Protein AF-A0A2I0PV06-F1 (afdb_monomer_lite)

pLDDT: mean 72.13, std 15.98, range [30.69, 93.44]

Sequence (233 aa):
MTDIESIISAEKICEAKTKESFKIPIEIYEELFTLYLNVSEKYCKNTPKAGIERPLAVLLLNDRIAKSLYCSIDLLKRGHYNECFSIQRDIFEAICLSEYILKNPKMSEVWFTGKPITFSKISKEISLLPFDQEIYGHLCDFTHPNVHSTIREYE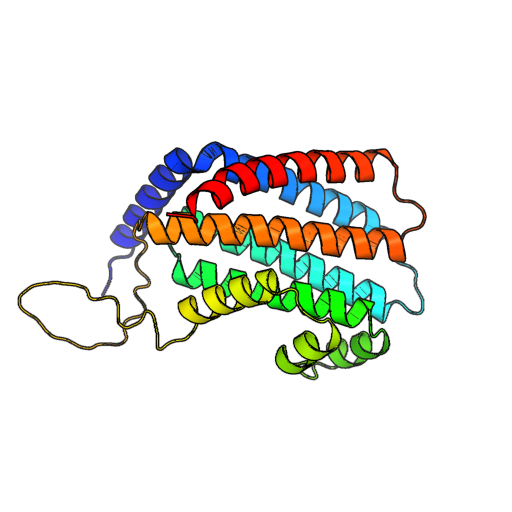PDTVRIGVYFTFKPYFQKEMAHSSLVHFFLLVYRAMDNYLKYMKQFHEDIEPEDSDKIEIMFKKIYKFSDSLIIKFDH

Secondary structure (DSSP, 8-state):
---HHHHHHHHHHHHHHHHHHHHHHHHHHHHHHHHHHHHHHHHHTT--SSS-HHHHHHHHHHHHHHHHHHHHHHHHHHT-HHHHHHHHHHHHHHHHHHHHHHH-TTHHHHHHTT----HHHHHHHHT--HHHHHHHHHHHHHHSTTTSTT-----TT----------S----HHHHHHHHHHHHHHHHHHHHHHHHHHHHH-S---HHHHHHHHHHHHHHHHHHHHHHTTS--

Structure (mmCIF, N/CA/C/O backbone):
data_AF-A0A2I0PV06-F1
#
_entry.id   AF-A0A2I0PV06-F1
#
loop_
_atom_site.group_PDB
_atom_site.id
_atom_site.type_symbol
_atom_site.label_atom_id
_atom_site.label_alt_id
_atom_site.label_comp_id
_atom_site.label_asym_id
_atom_site.label_entity_id
_atom_site.label_seq_id
_atom_site.pdbx_PDB_ins_code
_atom_site.Cartn_x
_atom_site.Cartn_y
_atom_site.Cartn_z
_atom_site.occupancy
_atom_site.B_iso_or_equiv
_atom_site.auth_seq_id
_atom_site.auth_comp_id
_atom_site.auth_asym_id
_atom_site.auth_atom_id
_atom_site.pdbx_PDB_model_num
ATOM 1 N N . MET A 1 1 ? -0.949 -15.282 -30.344 1.00 48.03 1 MET A N 1
ATOM 2 C CA . MET A 1 1 ? -0.630 -15.943 -29.061 1.00 48.03 1 MET A CA 1
ATOM 3 C C . MET A 1 1 ? 0.745 -15.475 -28.644 1.00 48.03 1 MET A C 1
ATOM 5 O O . MET A 1 1 ? 1.659 -15.595 -29.446 1.00 48.03 1 MET A O 1
ATOM 9 N N . THR A 1 2 ? 0.876 -14.880 -27.462 1.00 57.25 2 THR A N 1
ATOM 10 C CA . THR A 1 2 ? 2.192 -14.536 -26.913 1.00 57.25 2 THR A CA 1
ATOM 11 C C . THR A 1 2 ? 2.879 -15.813 -26.434 1.00 57.25 2 THR A C 1
ATOM 13 O O . THR A 1 2 ? 2.259 -16.589 -25.713 1.00 57.25 2 THR A O 1
ATOM 16 N N . ASP A 1 3 ? 4.125 -16.033 -26.845 1.00 75.81 3 ASP A N 1
ATOM 17 C CA . ASP A 1 3 ? 4.946 -17.150 -26.376 1.00 75.81 3 ASP A CA 1
ATOM 18 C C . ASP A 1 3 ? 5.383 -16.919 -24.917 1.00 75.81 3 ASP A C 1
ATOM 20 O O . ASP A 1 3 ? 5.879 -15.842 -24.577 1.00 75.81 3 ASP A O 1
ATOM 24 N N . ILE A 1 4 ? 5.188 -17.914 -24.050 1.00 73.88 4 ILE A N 1
ATOM 25 C CA . ILE A 1 4 ? 5.507 -17.845 -22.616 1.00 73.88 4 ILE A CA 1
ATOM 26 C C . ILE A 1 4 ? 7.003 -17.575 -22.409 1.00 73.88 4 ILE A C 1
ATOM 28 O O . ILE A 1 4 ? 7.367 -16.790 -21.532 1.00 73.88 4 ILE A O 1
ATOM 32 N N . GLU A 1 5 ? 7.870 -18.150 -23.246 1.00 74.75 5 GLU A N 1
ATOM 33 C CA . GLU A 1 5 ? 9.320 -17.941 -23.149 1.00 74.75 5 GLU A CA 1
ATOM 34 C C . GLU A 1 5 ? 9.699 -16.474 -23.391 1.00 74.75 5 GLU A C 1
ATOM 36 O O . GLU A 1 5 ? 10.550 -15.917 -22.691 1.00 74.75 5 GLU A O 1
ATOM 41 N N . SER A 1 6 ? 8.998 -15.812 -24.317 1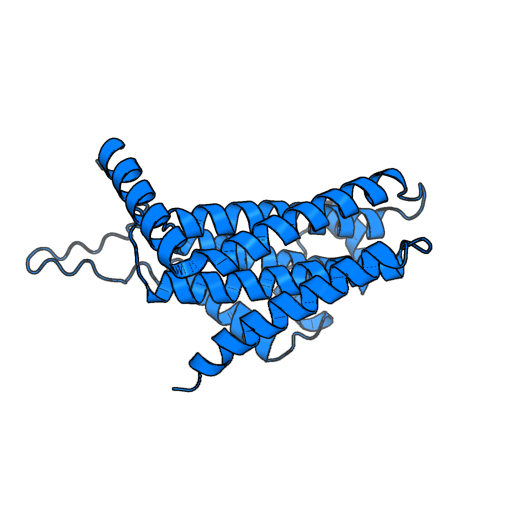.00 71.12 6 SER A N 1
ATOM 42 C CA . SER A 1 6 ? 9.196 -14.388 -24.603 1.00 71.12 6 SER A CA 1
ATOM 43 C C . SER A 1 6 ? 8.798 -13.486 -23.428 1.00 71.12 6 SER A C 1
ATOM 45 O O . SER A 1 6 ? 9.490 -12.506 -23.151 1.00 71.12 6 SER A O 1
ATOM 47 N N . ILE A 1 7 ? 7.736 -13.842 -22.693 1.00 70.94 7 ILE A N 1
ATOM 48 C CA . ILE A 1 7 ? 7.296 -13.112 -21.493 1.00 70.94 7 ILE A CA 1
ATOM 49 C C . ILE A 1 7 ? 8.344 -13.254 -20.391 1.00 70.94 7 ILE A C 1
ATOM 51 O O . ILE A 1 7 ? 8.816 -12.249 -19.866 1.00 70.94 7 ILE A O 1
ATOM 55 N N . ILE A 1 8 ? 8.771 -14.485 -20.095 1.00 74.31 8 ILE A N 1
ATOM 56 C CA . ILE A 1 8 ? 9.764 -14.765 -19.046 1.00 74.31 8 ILE A CA 1
ATOM 57 C C . ILE A 1 8 ? 11.091 -14.055 -19.346 1.00 74.31 8 ILE A C 1
ATOM 59 O O . ILE A 1 8 ? 11.739 -13.518 -18.445 1.00 74.31 8 ILE A O 1
ATOM 63 N N . SER A 1 9 ? 11.519 -14.036 -20.610 1.00 79.56 9 SER A N 1
ATOM 64 C CA . SER A 1 9 ? 12.730 -13.317 -21.010 1.00 79.56 9 SER A CA 1
ATOM 65 C C . SER A 1 9 ? 12.598 -11.808 -20.789 1.00 79.56 9 SER A C 1
ATOM 67 O O . SER A 1 9 ? 13.547 -11.174 -20.328 1.00 79.56 9 SER A O 1
ATOM 69 N N . ALA A 1 10 ? 11.439 -11.225 -21.101 1.00 75.31 10 ALA A N 1
ATOM 70 C CA . ALA A 1 10 ? 11.183 -9.804 -20.897 1.00 75.31 10 ALA A CA 1
ATOM 71 C C . ALA A 1 10 ? 11.135 -9.431 -19.404 1.00 75.31 10 ALA A C 1
ATOM 73 O O . ALA A 1 10 ? 11.763 -8.445 -19.018 1.00 75.31 10 ALA A O 1
ATOM 74 N N . GLU A 1 11 ? 10.507 -10.253 -18.551 1.00 79.88 11 GLU A N 1
ATOM 75 C CA . GLU A 1 11 ? 10.518 -10.056 -17.090 1.00 79.88 11 GLU A CA 1
ATOM 76 C C . GLU A 1 11 ? 11.944 -10.022 -16.545 1.00 79.88 11 GLU A C 1
ATOM 78 O O . GLU A 1 11 ? 12.304 -9.097 -15.822 1.00 79.88 11 GLU A O 1
ATOM 83 N N . LYS A 1 12 ? 12.798 -10.972 -16.950 1.00 83.62 12 LYS A N 1
ATOM 84 C CA . LYS A 1 12 ? 14.205 -11.015 -16.518 1.00 83.62 12 LYS A CA 1
ATOM 85 C C . LYS A 1 12 ? 14.979 -9.754 -16.909 1.00 83.62 12 LYS A C 1
ATOM 87 O O . LYS A 1 12 ? 15.810 -9.277 -16.136 1.00 83.62 12 LYS A O 1
ATOM 92 N N . ILE A 1 13 ? 14.714 -9.203 -18.096 1.00 82.19 13 ILE A N 1
ATOM 93 C CA . ILE A 1 13 ? 15.329 -7.949 -18.553 1.00 82.19 13 ILE A CA 1
ATOM 94 C C . ILE A 1 13 ? 14.842 -6.771 -17.701 1.00 82.19 13 ILE A C 1
ATOM 96 O O . ILE A 1 13 ? 15.658 -5.951 -17.271 1.00 82.19 13 ILE A O 1
ATOM 100 N N . CYS A 1 14 ? 13.536 -6.678 -17.446 1.00 82.06 14 CYS A N 1
ATOM 101 C CA . CYS A 1 14 ? 12.963 -5.646 -16.582 1.00 82.06 14 CYS A CA 1
ATOM 102 C C . CYS A 1 14 ? 13.504 -5.741 -15.152 1.00 82.06 14 CYS A C 1
ATOM 104 O O . CYS A 1 14 ? 13.901 -4.720 -14.591 1.00 82.06 14 CYS A O 1
ATOM 106 N N . GLU A 1 15 ? 13.609 -6.947 -14.595 1.00 85.25 15 GLU A N 1
ATOM 107 C CA . GLU A 1 15 ? 14.172 -7.176 -13.266 1.00 85.25 15 GLU A CA 1
ATOM 108 C C . GLU A 1 15 ? 15.618 -6.705 -13.179 1.00 85.25 15 GLU A C 1
ATOM 110 O O . GLU A 1 15 ? 15.975 -6.018 -12.222 1.00 85.25 15 GLU A O 1
ATOM 115 N N . ALA A 1 16 ? 16.448 -7.039 -14.169 1.00 84.50 16 ALA A N 1
ATOM 116 C CA . ALA A 1 16 ? 17.840 -6.606 -14.205 1.00 84.50 16 ALA A CA 1
ATOM 117 C C . ALA A 1 16 ? 17.947 -5.074 -14.238 1.00 84.50 16 ALA A C 1
ATOM 119 O O . ALA A 1 16 ? 18.635 -4.487 -13.403 1.00 84.50 16 ALA A O 1
ATOM 120 N N . LYS A 1 17 ? 17.197 -4.419 -15.134 1.00 82.12 17 LYS A N 1
ATOM 121 C CA . LYS A 1 17 ? 17.183 -2.951 -15.263 1.00 82.12 17 LYS A CA 1
ATOM 122 C C . LYS A 1 17 ? 16.661 -2.254 -14.011 1.00 82.12 17 LYS A C 1
ATOM 124 O O . LYS A 1 17 ? 17.202 -1.223 -13.610 1.00 82.12 17 LYS A O 1
ATOM 129 N N . THR A 1 18 ? 15.624 -2.808 -13.388 1.00 78.88 18 THR A N 1
ATOM 130 C CA . THR A 1 18 ? 15.043 -2.260 -12.159 1.00 78.88 18 THR A CA 1
ATOM 131 C C . THR A 1 18 ? 16.011 -2.427 -10.992 1.00 78.88 18 THR A C 1
ATOM 133 O O . THR A 1 18 ? 16.250 -1.465 -10.268 1.00 78.88 18 THR A O 1
ATOM 136 N N . LYS A 1 19 ? 16.632 -3.604 -10.835 1.00 79.38 19 LYS A N 1
ATOM 137 C CA . LYS A 1 19 ? 17.661 -3.844 -9.810 1.00 79.38 19 LYS A CA 1
ATOM 138 C C . LYS A 1 19 ? 18.846 -2.900 -9.968 1.00 79.38 19 LYS A C 1
ATOM 140 O O . LYS A 1 19 ? 19.319 -2.379 -8.970 1.00 79.38 19 LYS A O 1
ATOM 145 N N . GLU A 1 20 ? 19.305 -2.652 -11.190 1.00 79.75 20 GLU A N 1
ATOM 146 C CA . GLU A 1 20 ? 20.393 -1.705 -11.452 1.00 79.75 20 GLU A CA 1
ATOM 147 C C . GLU A 1 20 ? 19.987 -0.262 -11.115 1.00 79.75 20 GLU A C 1
ATOM 149 O O . GLU A 1 20 ? 20.698 0.436 -10.395 1.00 79.75 20 GLU A O 1
ATOM 154 N N . SER A 1 21 ? 18.813 0.169 -11.585 1.00 70.50 21 SER A N 1
ATOM 155 C CA . SER A 1 21 ? 18.357 1.561 -11.463 1.00 70.50 21 SER A CA 1
ATOM 156 C C . SER A 1 21 ? 17.869 1.923 -10.057 1.00 70.50 21 SER A C 1
ATOM 158 O O . SER A 1 21 ? 17.896 3.092 -9.675 1.00 70.50 21 SER A O 1
ATOM 160 N N . PHE A 1 22 ? 17.399 0.935 -9.290 1.00 71.50 22 PHE A N 1
ATOM 161 C CA . PHE A 1 22 ? 16.627 1.138 -8.061 1.00 71.50 22 PHE A CA 1
ATOM 162 C C . PHE A 1 22 ? 17.068 0.212 -6.915 1.00 71.50 22 PHE A C 1
ATOM 164 O O . PHE A 1 22 ? 16.280 -0.108 -6.027 1.00 71.50 22 PHE A O 1
ATOM 171 N N . LYS A 1 23 ? 18.340 -0.203 -6.911 1.00 76.44 23 LYS A N 1
ATOM 172 C CA . LYS A 1 23 ? 18.918 -1.096 -5.894 1.00 76.44 23 LYS A CA 1
ATOM 173 C C . LYS A 1 23 ? 18.640 -0.640 -4.457 1.00 76.44 23 LYS A C 1
ATOM 175 O O . LYS A 1 23 ? 17.991 -1.346 -3.698 1.00 76.44 23 LYS A O 1
ATOM 180 N N . ILE A 1 24 ? 19.107 0.562 -4.122 1.00 70.44 24 ILE A N 1
ATOM 181 C CA . ILE A 1 24 ? 18.997 1.159 -2.781 1.00 70.44 24 ILE A CA 1
ATOM 182 C C . ILE A 1 24 ? 17.531 1.230 -2.317 1.00 70.44 24 ILE A C 1
ATOM 184 O O . ILE A 1 24 ? 17.227 0.748 -1.228 1.00 70.44 24 ILE A O 1
ATOM 188 N N . PRO A 1 25 ? 16.601 1.789 -3.115 1.00 67.38 25 PRO A N 1
ATOM 189 C CA . PRO A 1 25 ? 15.194 1.805 -2.741 1.00 67.38 25 PRO A CA 1
ATOM 190 C C . PRO A 1 25 ? 14.600 0.410 -2.463 1.00 67.38 25 PRO A C 1
ATOM 192 O O . PRO A 1 25 ? 13.870 0.235 -1.487 1.00 67.38 25 PRO A O 1
ATOM 195 N N . ILE A 1 26 ? 14.921 -0.592 -3.285 1.00 72.44 26 ILE A N 1
ATOM 196 C CA . ILE A 1 26 ? 14.441 -1.967 -3.085 1.00 72.44 26 ILE A CA 1
ATOM 197 C C . ILE A 1 26 ? 14.977 -2.561 -1.774 1.00 72.44 26 ILE A C 1
ATOM 199 O O . ILE A 1 26 ? 14.207 -3.165 -1.030 1.00 72.44 26 ILE A O 1
ATOM 203 N N . GLU A 1 27 ? 16.260 -2.359 -1.470 1.00 74.94 27 GLU A N 1
ATOM 204 C CA . GLU A 1 27 ? 16.884 -2.827 -0.222 1.00 74.94 27 GLU A CA 1
ATOM 205 C C . GLU A 1 27 ? 16.209 -2.203 1.010 1.00 74.94 27 GLU A C 1
ATOM 207 O O . GLU A 1 27 ? 15.879 -2.908 1.964 1.00 74.94 27 GLU A O 1
ATOM 212 N N . ILE A 1 28 ? 15.905 -0.899 0.963 1.00 68.06 28 ILE A N 1
ATOM 213 C CA . ILE A 1 28 ? 15.179 -0.204 2.037 1.00 68.06 28 ILE A CA 1
ATOM 214 C C . ILE A 1 28 ? 13.798 -0.833 2.258 1.00 68.06 28 ILE A C 1
ATOM 216 O O . ILE A 1 28 ? 13.399 -1.046 3.401 1.00 68.06 28 ILE A O 1
ATOM 220 N N . TYR A 1 29 ? 13.063 -1.155 1.192 1.00 72.00 29 TYR A N 1
ATOM 221 C CA . TYR A 1 29 ? 11.771 -1.829 1.324 1.00 72.00 29 TYR A CA 1
ATOM 222 C C . TYR A 1 29 ? 11.887 -3.213 1.977 1.00 72.00 29 TYR A C 1
ATOM 224 O O . TYR A 1 29 ? 11.069 -3.553 2.829 1.00 72.00 29 TYR A O 1
ATOM 232 N N . GLU A 1 30 ? 12.880 -4.014 1.597 1.00 74.94 30 GLU A N 1
ATOM 233 C CA . GLU A 1 30 ? 13.051 -5.367 2.138 1.00 74.94 30 GLU A CA 1
ATOM 234 C C . GLU A 1 30 ? 13.363 -5.332 3.647 1.00 74.94 30 GLU A C 1
ATOM 236 O O . GLU A 1 30 ? 12.782 -6.106 4.420 1.00 74.94 30 GLU A O 1
ATOM 241 N N . GLU A 1 31 ? 14.179 -4.369 4.095 1.00 71.38 31 GLU A N 1
ATOM 242 C CA . GLU A 1 31 ? 14.396 -4.084 5.524 1.00 71.38 31 GLU A CA 1
ATOM 243 C C . GLU A 1 31 ? 13.082 -3.706 6.233 1.00 71.38 31 GLU A C 1
ATOM 245 O O . GLU A 1 31 ? 12.769 -4.219 7.311 1.00 71.38 31 GLU A O 1
ATOM 250 N N . LEU A 1 32 ? 12.286 -2.830 5.614 1.00 66.25 32 LEU A N 1
ATOM 251 C CA . LEU A 1 32 ? 11.023 -2.334 6.166 1.00 66.25 32 LEU A CA 1
ATOM 252 C C . LEU A 1 32 ? 9.957 -3.411 6.291 1.00 66.25 32 LEU A C 1
ATOM 254 O O . LEU A 1 32 ? 9.282 -3.503 7.315 1.00 66.25 32 LEU A O 1
ATOM 258 N N . PHE A 1 33 ? 9.802 -4.228 5.257 1.00 70.88 33 PHE A N 1
ATOM 259 C CA . PHE A 1 33 ? 8.830 -5.308 5.246 1.00 70.88 33 PHE A CA 1
ATOM 260 C C . PHE A 1 33 ? 9.164 -6.348 6.316 1.00 70.88 33 PHE A C 1
ATOM 262 O O . PHE A 1 33 ? 8.278 -6.793 7.043 1.00 70.88 33 PHE A O 1
ATOM 269 N N . THR A 1 34 ? 10.450 -6.659 6.486 1.00 75.00 34 THR A N 1
ATOM 270 C CA . THR A 1 34 ? 10.925 -7.546 7.555 1.00 75.00 34 THR A CA 1
ATOM 271 C C . THR A 1 34 ? 10.581 -6.989 8.936 1.00 75.00 34 THR A C 1
ATOM 273 O O . THR A 1 34 ? 10.049 -7.711 9.779 1.00 75.00 34 THR A O 1
ATOM 276 N N . LEU A 1 35 ? 10.822 -5.694 9.171 1.00 68.56 35 LEU A N 1
ATOM 277 C CA . LEU A 1 35 ? 10.451 -5.044 10.429 1.00 68.56 35 LEU A CA 1
ATOM 278 C C . LEU A 1 35 ? 8.935 -5.089 10.660 1.00 68.56 35 LEU A C 1
ATOM 280 O O . LEU A 1 35 ? 8.496 -5.485 11.736 1.00 68.56 35 LEU A O 1
ATOM 284 N N . TYR A 1 36 ? 8.138 -4.738 9.648 1.00 69.62 36 TYR A N 1
ATOM 285 C CA . TYR A 1 36 ? 6.679 -4.788 9.719 1.00 69.62 36 TYR A CA 1
ATOM 286 C C . TYR A 1 36 ? 6.171 -6.188 10.102 1.00 69.62 36 TYR A C 1
ATOM 288 O O . TYR A 1 36 ? 5.310 -6.309 10.977 1.00 69.62 36 TYR A O 1
ATOM 296 N N . LEU A 1 37 ? 6.711 -7.244 9.481 1.00 71.31 37 LEU A N 1
ATOM 297 C CA . LEU A 1 37 ? 6.339 -8.628 9.782 1.00 71.31 37 LEU A CA 1
ATOM 298 C C . LEU A 1 37 ? 6.696 -9.009 11.220 1.00 71.31 37 LEU A C 1
ATOM 300 O O . LEU A 1 37 ? 5.848 -9.552 11.926 1.00 71.31 37 LEU A O 1
ATOM 304 N N . ASN A 1 38 ? 7.906 -8.673 11.673 1.00 71.94 38 ASN A N 1
ATOM 305 C CA . ASN A 1 38 ? 8.361 -8.972 13.033 1.00 71.94 38 ASN A CA 1
ATOM 306 C C . ASN A 1 38 ? 7.479 -8.296 14.090 1.00 71.94 38 ASN A C 1
ATOM 308 O O . ASN A 1 38 ? 7.077 -8.927 15.068 1.00 71.94 38 ASN A O 1
ATOM 312 N N . VAL A 1 39 ? 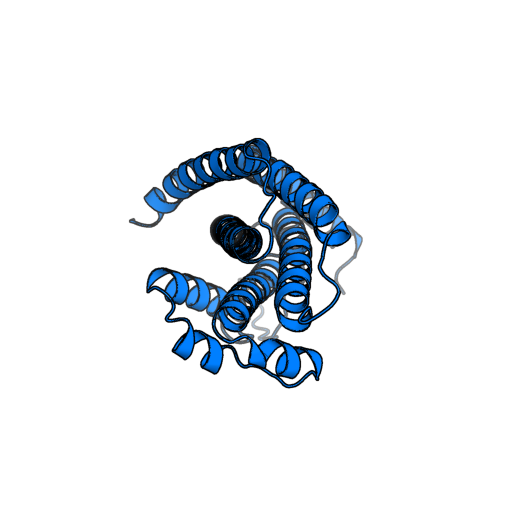7.147 -7.019 13.882 1.00 66.56 39 VAL A N 1
ATOM 313 C CA . VAL A 1 39 ? 6.299 -6.256 14.804 1.00 66.56 39 VAL A CA 1
ATOM 314 C C . VAL A 1 39 ? 4.863 -6.793 14.769 1.00 66.56 39 VAL A C 1
ATOM 316 O O . VAL A 1 39 ? 4.278 -7.061 15.818 1.00 66.56 39 VAL A O 1
ATOM 319 N N . SER A 1 40 ? 4.323 -7.077 13.580 1.00 66.44 40 SER A N 1
ATOM 320 C CA . SER A 1 40 ? 2.999 -7.695 13.435 1.00 66.44 40 SER A CA 1
ATOM 321 C C . SER A 1 40 ? 2.917 -9.037 14.157 1.00 66.44 40 SER A C 1
ATOM 323 O O . SER A 1 40 ? 1.978 -9.265 14.915 1.00 66.44 40 SER A O 1
ATOM 325 N N . GLU A 1 41 ? 3.912 -9.912 14.001 1.00 69.56 41 GLU A N 1
ATOM 326 C CA . GLU A 1 41 ? 3.939 -11.204 14.689 1.00 69.56 41 GLU A CA 1
ATOM 327 C C . GLU A 1 41 ? 4.019 -11.049 16.217 1.00 69.56 41 GLU A C 1
ATOM 329 O O . GLU A 1 41 ? 3.310 -11.755 16.944 1.00 69.56 41 GLU A O 1
ATOM 334 N N . LYS A 1 42 ? 4.844 -10.113 16.708 1.00 67.94 42 LYS A N 1
ATOM 335 C CA . LYS A 1 42 ? 5.006 -9.812 18.141 1.00 67.94 42 LYS A CA 1
ATOM 336 C C . LYS A 1 42 ? 3.677 -9.400 18.780 1.00 67.94 42 LYS A C 1
ATOM 338 O O . LYS A 1 42 ? 3.336 -9.895 19.852 1.00 67.94 42 LYS A O 1
ATOM 343 N N . TYR A 1 43 ? 2.903 -8.543 18.113 1.00 64.38 43 TYR A N 1
ATOM 344 C CA . TYR A 1 43 ? 1.706 -7.928 18.695 1.00 64.38 43 TYR A CA 1
ATOM 345 C C . TYR A 1 43 ? 0.384 -8.639 18.362 1.00 64.38 43 TYR A C 1
ATOM 347 O O . TYR A 1 43 ? -0.548 -8.576 19.168 1.00 64.38 43 TYR A O 1
ATOM 355 N N . CYS A 1 44 ? 0.316 -9.416 17.272 1.00 62.62 44 CYS A N 1
ATOM 356 C CA . CYS A 1 44 ? -0.793 -10.346 16.996 1.00 62.62 44 CYS A CA 1
ATOM 357 C C . CYS A 1 44 ? -0.999 -11.367 18.128 1.00 62.62 44 CYS A C 1
ATOM 359 O O . CYS A 1 44 ? -2.120 -11.801 18.381 1.00 62.62 44 CYS A O 1
ATOM 361 N N . LYS A 1 45 ? 0.073 -11.767 18.824 1.00 61.81 45 LYS A N 1
ATOM 362 C CA . LYS A 1 45 ? 0.005 -12.748 19.922 1.00 61.81 45 LYS A CA 1
ATOM 363 C C . LYS A 1 45 ? -0.622 -12.178 21.204 1.00 61.81 45 LYS A C 1
ATOM 365 O O . LYS A 1 45 ? -1.076 -12.954 22.041 1.00 61.81 45 LYS A O 1
ATOM 370 N N . ASN A 1 46 ? -0.706 -10.850 21.328 1.00 59.69 46 ASN A N 1
ATOM 371 C CA . ASN A 1 46 ? -1.101 -10.143 22.551 1.00 59.69 46 ASN A CA 1
ATOM 372 C C . ASN A 1 46 ? -2.426 -9.361 22.419 1.00 59.69 46 ASN A C 1
ATOM 374 O O . ASN A 1 46 ? -2.707 -8.489 23.237 1.00 59.69 46 ASN A O 1
ATOM 378 N N . THR A 1 47 ? -3.249 -9.627 21.398 1.00 56.50 47 THR A N 1
ATOM 379 C CA . THR A 1 47 ? -4.503 -8.880 21.187 1.00 56.50 47 THR A CA 1
ATOM 380 C C . THR A 1 47 ? -5.554 -9.218 22.273 1.00 56.50 47 THR A C 1
ATOM 382 O O . THR A 1 47 ? -5.852 -10.400 22.476 1.00 56.50 47 THR A O 1
ATOM 385 N N . PRO A 1 48 ? -6.143 -8.229 22.983 1.00 53.31 48 PRO A N 1
ATOM 386 C CA . PRO A 1 48 ? -7.142 -8.466 24.036 1.00 53.31 48 PRO A CA 1
ATOM 387 C C . PRO A 1 48 ? -8.409 -9.174 23.527 1.00 53.31 48 PRO A C 1
ATOM 389 O O . PRO A 1 48 ? -8.778 -9.016 22.371 1.00 53.31 48 PRO A O 1
ATOM 392 N N . LYS A 1 49 ? -9.108 -9.924 24.396 1.00 51.53 49 LYS A N 1
ATOM 393 C CA . LYS A 1 49 ? -10.243 -10.813 24.041 1.00 51.53 49 LYS A CA 1
ATOM 394 C C . LYS A 1 49 ? -11.660 -10.189 24.062 1.00 51.53 49 LYS A C 1
ATOM 396 O O . LYS A 1 49 ? -12.621 -10.911 23.820 1.00 51.53 49 LYS A O 1
ATOM 401 N N . ALA A 1 50 ? -11.840 -8.894 24.333 1.00 43.53 50 ALA A N 1
ATOM 402 C CA . ALA A 1 50 ? -13.162 -8.241 24.319 1.00 43.53 50 ALA A CA 1
ATOM 403 C C . ALA A 1 50 ? -13.086 -6.828 23.710 1.00 43.53 50 ALA A C 1
ATOM 405 O O . ALA A 1 50 ? -12.117 -6.119 23.966 1.00 43.53 50 ALA A O 1
ATOM 406 N N . GLY A 1 51 ? -14.082 -6.423 22.905 1.00 57.19 51 GLY A N 1
ATOM 407 C CA . GLY A 1 51 ? -14.033 -5.169 22.125 1.00 57.19 51 GLY A CA 1
ATOM 408 C C . GLY A 1 51 ? -12.985 -5.194 21.000 1.00 57.19 51 GLY A C 1
ATOM 409 O O . GLY A 1 51 ? -12.402 -4.163 20.658 1.00 57.19 51 GLY A O 1
ATOM 410 N N . ILE A 1 52 ? -12.704 -6.398 20.486 1.00 65.44 52 ILE A N 1
ATOM 411 C CA . ILE A 1 52 ? -11.592 -6.726 19.583 1.00 65.44 52 ILE A CA 1
ATOM 412 C C . ILE A 1 52 ? -11.866 -6.275 18.150 1.00 65.44 52 ILE A C 1
ATOM 414 O O . ILE A 1 52 ? -10.936 -6.183 17.361 1.00 65.44 52 ILE A O 1
ATOM 418 N N . GLU A 1 53 ? -13.114 -6.004 17.773 1.00 71.69 53 GLU A N 1
ATOM 419 C CA . GLU A 1 53 ? -13.495 -5.812 16.373 1.00 71.69 53 GLU A CA 1
ATOM 420 C C . GLU A 1 53 ? -12.708 -4.662 15.748 1.00 71.69 53 GLU A C 1
ATOM 422 O O . GLU A 1 53 ? -12.136 -4.794 14.670 1.00 71.69 53 GLU A O 1
ATOM 427 N N . ARG A 1 54 ? -12.589 -3.540 16.454 1.00 77.19 54 ARG A N 1
ATOM 428 C CA . ARG A 1 54 ? -11.836 -2.393 15.949 1.00 77.19 54 ARG A CA 1
ATOM 429 C C . ARG A 1 54 ? -10.328 -2.671 15.857 1.00 77.19 54 ARG A C 1
ATOM 431 O O . ARG A 1 54 ? -9.798 -2.484 14.760 1.00 77.19 54 ARG A O 1
ATOM 438 N N . PRO A 1 55 ? -9.629 -3.115 16.923 1.00 74.50 55 PRO A N 1
ATOM 439 C CA . PRO A 1 55 ? -8.219 -3.482 16.813 1.00 74.50 55 PRO A CA 1
ATOM 440 C C . PRO A 1 55 ? -7.953 -4.558 15.751 1.00 74.50 55 PRO A C 1
ATOM 442 O O . PRO A 1 55 ? -7.054 -4.407 14.929 1.00 74.50 55 PRO A O 1
ATOM 445 N N . LEU A 1 56 ? -8.778 -5.606 15.710 1.00 77.44 56 LEU A N 1
ATOM 446 C CA . LEU A 1 56 ? -8.658 -6.714 14.766 1.00 77.44 56 LEU A CA 1
ATOM 447 C C . LEU A 1 56 ? -8.888 -6.263 13.324 1.00 77.44 56 LEU A C 1
ATOM 449 O O . LEU A 1 56 ? -8.139 -6.667 12.442 1.00 77.44 56 LEU A O 1
ATOM 453 N N . ALA A 1 57 ? -9.889 -5.417 13.068 1.00 83.06 57 ALA A N 1
ATOM 454 C CA . ALA A 1 57 ? -10.141 -4.896 11.728 1.00 83.06 57 ALA A CA 1
ATOM 455 C C . ALA A 1 57 ? -8.940 -4.106 11.205 1.00 83.06 57 ALA A C 1
ATOM 457 O O . ALA A 1 57 ? -8.498 -4.313 10.077 1.00 83.06 57 ALA A O 1
ATOM 458 N N . VAL A 1 58 ? -8.372 -3.242 12.047 1.00 83.56 58 VAL A N 1
ATOM 459 C CA . VAL A 1 58 ? -7.189 -2.451 11.694 1.00 83.56 58 VAL A CA 1
ATOM 460 C C . VAL A 1 58 ? -5.970 -3.349 11.479 1.00 83.56 58 VAL A C 1
ATOM 462 O O . VAL A 1 58 ? -5.230 -3.151 10.518 1.00 83.56 58 VAL A O 1
ATOM 465 N N . LEU A 1 59 ? -5.777 -4.371 12.309 1.00 78.19 59 LEU A N 1
ATOM 466 C CA . LEU A 1 59 ? -4.688 -5.335 12.160 1.00 78.19 59 LEU A CA 1
ATOM 467 C C . LEU A 1 59 ? -4.798 -6.139 10.852 1.00 78.19 59 LEU A C 1
ATOM 469 O O . LEU A 1 59 ? -3.820 -6.253 10.117 1.00 78.19 59 LEU A O 1
ATOM 473 N N . LEU A 1 60 ? -5.997 -6.626 10.514 1.00 81.38 60 LEU A N 1
ATOM 474 C CA . LEU A 1 60 ? -6.268 -7.332 9.255 1.00 81.38 60 LEU A CA 1
ATOM 475 C C . LEU A 1 60 ? -6.057 -6.432 8.030 1.00 81.38 60 LEU A C 1
ATOM 477 O O . LEU A 1 60 ? -5.545 -6.886 7.006 1.00 81.38 60 LEU A O 1
ATOM 481 N N . LEU A 1 61 ? -6.433 -5.154 8.122 1.00 87.69 61 LEU A N 1
ATOM 482 C CA . LEU A 1 61 ? -6.175 -4.180 7.061 1.00 87.69 61 LEU A CA 1
ATOM 483 C C . LEU A 1 61 ? -4.680 -3.924 6.885 1.00 87.69 61 LEU A C 1
ATOM 485 O O . LEU A 1 61 ? -4.215 -3.904 5.749 1.00 87.69 61 LEU A O 1
ATOM 489 N N . ASN A 1 62 ? -3.922 -3.787 7.974 1.00 82.19 62 ASN A N 1
ATOM 490 C CA . ASN A 1 62 ? -2.469 -3.645 7.902 1.00 82.19 62 ASN A CA 1
ATOM 491 C C . ASN A 1 62 ? -1.810 -4.895 7.290 1.00 82.19 62 ASN A C 1
ATOM 493 O O . ASN A 1 62 ? -0.971 -4.759 6.401 1.00 82.19 62 ASN A O 1
ATOM 497 N N . ASP A 1 63 ? -2.233 -6.111 7.661 1.00 79.75 63 ASP A N 1
ATOM 498 C CA . ASP A 1 63 ? -1.748 -7.352 7.031 1.00 79.75 63 ASP A CA 1
ATOM 499 C C . ASP A 1 63 ? -2.031 -7.378 5.519 1.00 79.75 63 ASP A C 1
ATOM 501 O O . ASP A 1 63 ? -1.143 -7.668 4.711 1.00 79.75 63 ASP A O 1
ATOM 505 N N . ARG A 1 64 ? -3.245 -6.985 5.110 1.00 84.56 64 ARG A N 1
ATOM 506 C CA . ARG A 1 64 ? -3.594 -6.828 3.690 1.00 84.56 64 ARG A CA 1
ATOM 507 C C . ARG A 1 64 ? -2.702 -5.797 2.997 1.00 84.56 64 ARG A C 1
ATOM 509 O O . ARG A 1 64 ? -2.239 -6.066 1.887 1.00 84.56 64 ARG A O 1
ATOM 516 N N . ILE A 1 65 ? -2.472 -4.639 3.616 1.00 87.62 65 ILE A N 1
ATOM 517 C CA . ILE A 1 65 ? -1.609 -3.572 3.087 1.00 87.62 65 ILE A CA 1
ATOM 518 C C . ILE A 1 65 ? -0.197 -4.110 2.860 1.00 87.62 65 ILE A C 1
ATOM 520 O O . ILE A 1 65 ? 0.344 -3.958 1.769 1.00 87.62 65 ILE A O 1
ATOM 524 N N . ALA A 1 66 ? 0.374 -4.806 3.839 1.00 81.44 66 ALA A N 1
ATOM 525 C CA . ALA A 1 66 ? 1.722 -5.350 3.750 1.00 81.44 66 ALA A CA 1
ATOM 526 C C . ALA A 1 66 ? 1.864 -6.391 2.631 1.00 81.44 66 ALA A C 1
ATOM 528 O O . ALA A 1 66 ? 2.777 -6.297 1.808 1.00 81.44 66 ALA A O 1
ATOM 529 N N . LYS A 1 67 ? 0.928 -7.342 2.533 1.00 82.06 67 LYS A N 1
ATOM 530 C CA . LYS A 1 67 ? 0.894 -8.320 1.430 1.00 82.06 67 LYS A CA 1
ATOM 531 C C . LYS A 1 67 ? 0.760 -7.642 0.068 1.00 82.06 67 LYS A C 1
ATOM 533 O O . LYS A 1 67 ? 1.411 -8.045 -0.893 1.00 82.06 67 LYS A O 1
ATOM 538 N N . SER A 1 68 ? -0.057 -6.596 -0.010 1.00 88.81 68 SER A N 1
ATOM 539 C CA . SER A 1 68 ? -0.262 -5.840 -1.245 1.00 88.81 68 SER A CA 1
ATOM 540 C C . SER A 1 68 ? 0.991 -5.045 -1.626 1.00 88.81 68 SER A C 1
ATOM 542 O O . SER A 1 68 ? 1.359 -5.031 -2.796 1.00 88.81 68 SER A O 1
ATOM 544 N N . LEU A 1 69 ? 1.704 -4.455 -0.658 1.00 86.06 69 LEU A N 1
ATOM 545 C CA . LEU A 1 69 ? 3.002 -3.808 -0.887 1.00 86.06 69 LEU A CA 1
ATOM 546 C C . LEU A 1 69 ? 4.020 -4.806 -1.458 1.00 86.06 69 LEU A C 1
ATOM 548 O O . LEU A 1 69 ? 4.701 -4.495 -2.431 1.00 86.06 69 LEU A O 1
ATOM 552 N N . TYR A 1 70 ? 4.068 -6.029 -0.924 1.00 84.00 70 TYR A N 1
ATOM 553 C CA . TYR A 1 70 ? 4.912 -7.094 -1.476 1.00 84.00 70 TYR A CA 1
ATOM 554 C C . TYR A 1 70 ? 4.560 -7.439 -2.927 1.00 84.00 70 TYR A C 1
ATOM 556 O O . TYR A 1 70 ? 5.440 -7.533 -3.780 1.00 84.00 70 TYR A O 1
ATOM 564 N N . CYS A 1 71 ? 3.269 -7.561 -3.237 1.00 86.12 71 CYS A N 1
ATOM 565 C CA . CYS A 1 71 ? 2.830 -7.809 -4.610 1.00 86.12 71 CYS A CA 1
ATOM 566 C C . CYS A 1 71 ? 3.183 -6.636 -5.540 1.00 86.12 71 CYS A C 1
ATOM 568 O O . CYS A 1 71 ? 3.671 -6.850 -6.646 1.00 86.12 71 CYS A O 1
ATOM 570 N N . SER A 1 72 ? 2.980 -5.395 -5.088 1.00 88.50 72 SER A N 1
ATOM 571 C CA . SER A 1 72 ? 3.282 -4.188 -5.863 1.00 88.50 72 SER A CA 1
ATOM 572 C C . SER A 1 72 ? 4.762 -4.107 -6.238 1.00 88.50 72 SER A C 1
ATOM 574 O O . SER A 1 72 ? 5.076 -3.865 -7.402 1.00 88.50 72 SER A O 1
ATOM 576 N N . ILE A 1 73 ? 5.682 -4.361 -5.302 1.00 86.69 73 ILE A N 1
ATOM 577 C CA . ILE A 1 73 ? 7.113 -4.287 -5.621 1.00 86.69 73 ILE A CA 1
ATOM 578 C C . ILE A 1 73 ? 7.565 -5.404 -6.565 1.00 86.69 73 ILE A C 1
ATOM 580 O O . ILE A 1 73 ? 8.448 -5.178 -7.389 1.00 86.69 73 ILE A O 1
ATOM 584 N N . ASP A 1 74 ? 6.972 -6.597 -6.473 1.00 87.75 74 ASP A N 1
ATOM 585 C CA . ASP A 1 74 ? 7.279 -7.711 -7.375 1.00 87.75 74 ASP A CA 1
ATOM 586 C C . ASP A 1 74 ? 6.831 -7.390 -8.810 1.00 87.75 74 ASP A C 1
ATOM 588 O O . ASP A 1 74 ? 7.609 -7.530 -9.756 1.00 87.75 74 ASP A O 1
ATOM 592 N N . LEU A 1 75 ? 5.627 -6.829 -8.965 1.00 87.12 75 LEU A N 1
ATOM 593 C CA . LEU A 1 75 ? 5.119 -6.336 -10.250 1.00 87.12 75 LEU A CA 1
ATOM 594 C C . LEU A 1 75 ? 6.000 -5.217 -10.821 1.00 87.12 75 LEU A C 1
ATOM 596 O O . LEU A 1 75 ? 6.354 -5.253 -12.000 1.00 87.12 75 LEU A O 1
ATOM 600 N N . LEU A 1 76 ? 6.416 -4.261 -9.984 1.00 86.62 76 LEU A N 1
ATOM 601 C CA . LEU A 1 76 ? 7.335 -3.189 -10.375 1.00 86.62 76 LEU A CA 1
ATOM 602 C C . LEU A 1 76 ? 8.666 -3.759 -10.879 1.00 86.62 76 LEU A C 1
ATOM 604 O O . LEU A 1 76 ? 9.121 -3.376 -11.958 1.00 86.62 76 LEU A O 1
ATOM 608 N N . LYS A 1 77 ? 9.267 -4.699 -10.132 1.00 84.88 77 LYS A N 1
ATOM 609 C CA . LYS A 1 77 ? 10.521 -5.380 -10.501 1.00 84.88 77 LYS A CA 1
ATOM 610 C C . LYS A 1 77 ? 10.408 -6.058 -11.867 1.00 84.88 77 LYS A C 1
ATOM 612 O O . LYS A 1 77 ? 11.342 -5.963 -12.660 1.00 84.88 77 LYS A O 1
ATOM 617 N N . ARG A 1 78 ? 9.269 -6.680 -12.168 1.00 85.06 78 ARG A N 1
ATOM 618 C CA . ARG A 1 78 ? 9.037 -7.418 -13.421 1.00 85.06 78 ARG A CA 1
ATOM 619 C C . ARG A 1 78 ? 8.557 -6.556 -14.589 1.00 85.06 78 ARG A C 1
ATOM 621 O O . ARG A 1 78 ? 8.523 -7.044 -15.713 1.00 85.06 78 ARG A O 1
ATOM 628 N N . GLY A 1 79 ? 8.265 -5.273 -14.367 1.00 78.75 79 GLY A N 1
ATOM 629 C CA . GLY A 1 79 ? 7.828 -4.346 -15.417 1.00 78.75 79 GLY A CA 1
ATOM 630 C C . GLY A 1 79 ? 6.323 -4.364 -15.705 1.00 78.75 79 GLY A C 1
ATOM 631 O O . GLY A 1 79 ? 5.909 -3.924 -16.774 1.00 78.75 79 GLY A O 1
ATOM 632 N N . HIS A 1 80 ? 5.511 -4.853 -14.764 1.00 82.62 80 HIS A N 1
ATOM 633 C CA . HIS A 1 80 ? 4.042 -4.869 -14.827 1.00 82.62 80 HIS A CA 1
ATOM 634 C C . HIS A 1 80 ? 3.466 -3.615 -14.155 1.00 82.62 80 HIS A C 1
ATOM 636 O O . HIS A 1 80 ? 2.895 -3.664 -13.064 1.00 82.62 80 HIS A O 1
ATOM 642 N N . TYR A 1 81 ? 3.720 -2.444 -14.746 1.00 81.81 81 TYR A N 1
ATOM 643 C CA . TYR A 1 81 ? 3.470 -1.164 -14.071 1.00 81.81 81 TYR A CA 1
ATOM 644 C C . TYR A 1 81 ? 1.983 -0.832 -13.895 1.00 81.81 81 TYR A C 1
ATOM 646 O O . TYR A 1 81 ? 1.622 -0.255 -12.875 1.00 81.81 81 TYR A O 1
ATOM 654 N N . ASN A 1 82 ? 1.110 -1.212 -14.831 1.00 79.00 82 ASN A N 1
ATOM 655 C CA . ASN A 1 82 ? -0.332 -0.940 -14.725 1.00 79.00 82 ASN A CA 1
ATOM 656 C C . ASN A 1 82 ? -0.978 -1.757 -13.596 1.00 79.00 82 ASN A C 1
ATOM 658 O O . ASN A 1 82 ? -1.759 -1.247 -12.788 1.00 79.00 82 ASN A O 1
ATOM 662 N N . GLU A 1 83 ? -0.604 -3.030 -13.505 1.00 82.00 83 GLU A N 1
ATOM 663 C CA . GLU A 1 83 ? -0.976 -3.926 -12.418 1.00 82.00 83 GLU A CA 1
ATOM 664 C C . GLU A 1 83 ? -0.408 -3.404 -11.098 1.00 82.00 83 GLU A C 1
ATOM 666 O O . GLU A 1 83 ? -1.118 -3.356 -10.095 1.00 82.00 83 GLU A O 1
ATOM 671 N N . CYS A 1 84 ? 0.844 -2.935 -11.107 1.00 86.75 84 CYS A N 1
ATOM 672 C CA . CYS A 1 84 ? 1.463 -2.313 -9.945 1.00 86.75 84 CYS A CA 1
ATOM 673 C C . CYS A 1 84 ? 0.652 -1.104 -9.449 1.00 86.75 84 CYS A C 1
ATOM 675 O O . CYS A 1 84 ? 0.293 -1.069 -8.273 1.00 86.75 84 CYS A O 1
ATOM 677 N N . PHE A 1 85 ? 0.292 -0.159 -10.324 1.00 86.25 85 PHE A N 1
ATOM 678 C CA . PHE A 1 85 ? -0.531 1.002 -9.961 1.00 86.25 85 PHE A CA 1
ATOM 679 C C . PHE A 1 85 ? -1.918 0.608 -9.435 1.00 86.25 85 PHE A C 1
ATOM 681 O O . PHE A 1 85 ? -2.425 1.233 -8.503 1.00 86.25 85 PHE A O 1
ATOM 688 N N . SER A 1 86 ? -2.507 -0.464 -9.971 1.00 85.62 86 SER A N 1
ATOM 689 C CA . SER A 1 86 ? -3.782 -1.016 -9.485 1.00 85.62 86 SER A CA 1
ATOM 690 C C . SER A 1 86 ? -3.677 -1.489 -8.042 1.00 85.62 86 SER A C 1
ATOM 692 O O . SER A 1 86 ? -4.478 -1.090 -7.196 1.00 85.62 86 SER A O 1
ATOM 694 N N . ILE A 1 87 ? -2.635 -2.258 -7.731 1.00 89.00 87 ILE A N 1
ATOM 695 C CA . ILE A 1 87 ? -2.364 -2.697 -6.361 1.00 89.00 87 ILE A CA 1
ATOM 696 C C . ILE A 1 87 ? -2.028 -1.505 -5.450 1.00 89.00 87 ILE A C 1
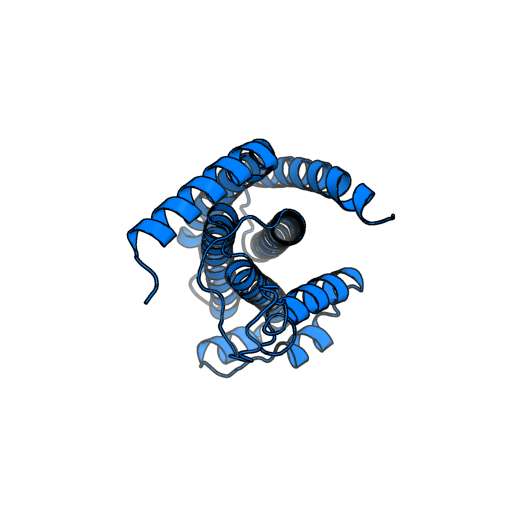ATOM 698 O O . ILE A 1 87 ? -2.467 -1.464 -4.304 1.00 89.00 87 ILE A O 1
ATOM 702 N N . GLN A 1 88 ? -1.297 -0.507 -5.948 1.00 91.06 88 GLN A N 1
ATOM 703 C CA . GLN A 1 88 ? -0.971 0.718 -5.206 1.00 91.06 88 GLN A CA 1
ATOM 704 C C . GLN A 1 88 ? -2.212 1.532 -4.824 1.00 91.06 88 GLN A C 1
ATOM 706 O O . GLN A 1 88 ? -2.301 2.003 -3.687 1.00 91.06 88 GLN A O 1
ATOM 711 N N . ARG A 1 89 ? -3.205 1.642 -5.715 1.00 90.56 89 ARG A N 1
ATOM 712 C CA . ARG A 1 89 ? -4.503 2.255 -5.389 1.00 90.56 89 ARG A CA 1
ATOM 713 C C . ARG A 1 89 ? -5.217 1.489 -4.281 1.00 90.56 89 ARG A C 1
ATOM 715 O O . ARG A 1 89 ? -5.642 2.091 -3.298 1.00 90.56 89 ARG A O 1
ATOM 722 N N . ASP A 1 90 ? -5.287 0.167 -4.397 1.00 90.19 90 ASP A N 1
ATOM 723 C CA . ASP A 1 90 ? -5.933 -0.678 -3.390 1.00 90.19 90 ASP A CA 1
ATOM 724 C C . ASP A 1 90 ? -5.248 -0.567 -2.014 1.00 90.19 90 ASP A C 1
ATOM 726 O O . ASP A 1 90 ? -5.924 -0.562 -0.981 1.00 90.19 90 ASP A O 1
ATOM 730 N N . ILE A 1 91 ? -3.916 -0.428 -1.980 1.00 91.44 91 ILE A N 1
ATOM 731 C CA . ILE A 1 91 ? -3.154 -0.150 -0.751 1.00 91.44 91 ILE A CA 1
ATOM 732 C C . ILE A 1 91 ? -3.580 1.187 -0.146 1.00 91.44 91 ILE A C 1
ATOM 734 O O . ILE A 1 91 ? -3.874 1.250 1.049 1.00 91.44 91 ILE A O 1
ATOM 738 N N . PHE A 1 92 ? -3.632 2.247 -0.954 1.00 92.50 92 PHE A N 1
ATOM 739 C CA . PHE A 1 92 ? -4.034 3.577 -0.501 1.00 92.50 92 PHE A CA 1
ATOM 740 C C . PHE A 1 92 ? -5.441 3.563 0.112 1.00 92.50 92 PHE A C 1
ATOM 742 O O . PHE A 1 92 ? -5.663 4.098 1.203 1.00 92.50 92 PHE A O 1
ATOM 749 N N . GLU A 1 93 ? -6.396 2.925 -0.564 1.00 92.31 93 GLU A N 1
ATOM 750 C CA . GLU A 1 93 ? -7.771 2.795 -0.082 1.00 92.31 93 GLU A CA 1
ATOM 751 C C . GLU A 1 93 ? -7.841 2.004 1.230 1.00 92.31 93 GLU A C 1
ATOM 753 O O . GLU A 1 93 ? -8.571 2.392 2.145 1.00 92.31 93 GLU A O 1
ATOM 758 N N . ALA A 1 94 ? -7.049 0.934 1.362 1.00 92.31 94 ALA A N 1
ATOM 759 C CA . ALA A 1 94 ? -6.967 0.150 2.591 1.00 92.31 94 ALA A CA 1
ATOM 760 C C . ALA A 1 94 ? -6.374 0.952 3.762 1.00 92.31 94 ALA A C 1
ATOM 762 O O . ALA A 1 94 ? -6.887 0.852 4.880 1.00 92.31 94 ALA A O 1
ATOM 763 N N . ILE A 1 95 ? -5.354 1.786 3.517 1.00 91.94 95 ILE A N 1
ATOM 764 C CA . ILE A 1 95 ? -4.803 2.715 4.521 1.00 91.94 95 ILE A CA 1
ATOM 765 C C . ILE A 1 95 ? -5.901 3.676 4.985 1.00 91.94 95 ILE A C 1
ATOM 767 O O . ILE A 1 95 ? -6.150 3.806 6.183 1.00 91.94 95 ILE A O 1
ATOM 771 N N . CYS A 1 96 ? -6.619 4.293 4.046 1.00 92.88 96 CYS A N 1
ATOM 772 C CA . CYS A 1 96 ? -7.697 5.227 4.364 1.00 92.88 96 CYS A CA 1
ATOM 773 C C . CYS A 1 96 ? -8.841 4.554 5.140 1.00 92.88 96 CYS A C 1
ATOM 775 O O . CYS A 1 96 ? -9.384 5.139 6.077 1.00 92.88 96 CYS A O 1
ATOM 777 N N . LEU A 1 97 ? -9.201 3.316 4.787 1.00 93.44 97 LEU A N 1
ATOM 778 C CA . LEU A 1 97 ? -10.201 2.532 5.514 1.00 93.44 97 LEU A CA 1
ATOM 779 C C . LEU A 1 97 ? -9.743 2.202 6.941 1.00 93.44 97 LEU A C 1
ATOM 781 O O . LEU A 1 97 ? -10.545 2.277 7.871 1.00 93.44 97 LEU A O 1
ATOM 785 N N . SER A 1 98 ? -8.464 1.877 7.128 1.00 91.75 98 SER A N 1
ATOM 786 C CA . SER A 1 98 ? -7.881 1.660 8.453 1.00 91.75 98 SER A CA 1
ATOM 787 C C . SER A 1 98 ? -7.995 2.919 9.314 1.00 91.75 98 SER A C 1
ATOM 789 O O . SER A 1 98 ? -8.569 2.870 10.404 1.00 91.75 98 SER A O 1
ATOM 791 N N . GLU A 1 99 ? -7.551 4.070 8.804 1.00 91.06 99 GLU A N 1
ATOM 792 C CA . GLU A 1 99 ? -7.676 5.357 9.502 1.00 91.06 99 GLU A CA 1
ATOM 793 C C . GLU A 1 99 ? -9.137 5.716 9.802 1.00 91.06 99 GLU A C 1
ATOM 795 O O . GLU A 1 99 ? -9.461 6.245 10.869 1.00 91.06 99 GLU A O 1
ATOM 800 N N . TYR A 1 100 ? -10.041 5.392 8.882 1.00 92.56 100 TYR A N 1
ATOM 801 C CA . TYR A 1 100 ? -11.469 5.596 9.059 1.00 92.56 100 TYR A CA 1
ATOM 802 C C . TYR A 1 100 ? -12.052 4.750 10.192 1.00 92.56 100 TYR A C 1
ATOM 804 O O . TYR A 1 100 ? -12.778 5.285 11.026 1.00 92.56 100 TYR A O 1
ATOM 812 N N . ILE A 1 101 ? -11.723 3.457 10.266 1.00 91.50 101 ILE A N 1
ATOM 813 C CA . ILE A 1 101 ? -12.162 2.563 11.352 1.00 91.50 101 ILE A CA 1
ATOM 814 C C . ILE A 1 101 ? -11.541 2.984 12.690 1.00 91.50 101 ILE A C 1
ATOM 816 O O . ILE A 1 101 ? -12.201 2.917 13.732 1.00 91.50 101 ILE A O 1
ATOM 820 N N . LEU A 1 102 ? -10.299 3.479 12.676 1.00 86.69 102 LEU A N 1
ATOM 821 C CA . LEU A 1 102 ? -9.692 4.103 13.849 1.00 86.69 102 LEU A CA 1
ATOM 822 C C . LEU A 1 102 ? -10.516 5.314 14.308 1.00 86.69 102 LEU A C 1
ATOM 824 O O . LEU A 1 102 ? -10.811 5.412 15.492 1.00 86.69 102 LEU A O 1
ATOM 828 N N . LYS A 1 103 ? -10.961 6.205 13.422 1.00 88.19 103 LYS A N 1
ATOM 829 C CA . LYS A 1 103 ? -11.800 7.357 13.816 1.00 88.19 103 LYS A CA 1
ATOM 830 C C . LYS A 1 103 ? -13.245 6.972 14.165 1.00 88.19 103 LYS A C 1
ATOM 832 O O . LYS A 1 103 ? -13.848 7.597 15.033 1.00 88.19 103 LYS A O 1
ATOM 837 N N . ASN A 1 104 ? -13.783 5.928 13.536 1.00 89.81 104 ASN A N 1
ATOM 838 C CA . ASN A 1 104 ? -15.176 5.496 13.642 1.00 89.81 104 ASN A CA 1
ATOM 839 C C . ASN A 1 104 ? -15.289 4.020 14.081 1.00 89.81 104 ASN A C 1
ATOM 841 O O . ASN A 1 104 ? -15.590 3.154 13.255 1.00 89.81 104 ASN A O 1
ATOM 845 N N . PRO A 1 105 ? -15.135 3.710 15.384 1.00 86.75 105 PRO A N 1
ATOM 846 C CA . PRO A 1 105 ? -15.097 2.342 15.914 1.00 86.75 105 PRO A CA 1
ATOM 847 C C . PRO A 1 105 ? -16.203 1.404 15.418 1.00 86.75 105 PRO A C 1
ATOM 849 O O . PRO A 1 105 ? -15.931 0.262 15.054 1.00 86.75 105 PRO A O 1
ATOM 852 N N . LYS A 1 106 ? -17.444 1.903 15.349 1.00 88.75 106 LYS A N 1
ATOM 853 C CA . LYS A 1 106 ? -18.635 1.133 14.947 1.00 88.75 106 LYS A CA 1
ATOM 854 C C . LYS A 1 106 ? -18.564 0.611 13.509 1.00 88.75 106 LYS A C 1
ATOM 856 O O . LYS A 1 106 ? -19.285 -0.308 13.142 1.00 88.75 106 LYS A O 1
ATOM 861 N N . MET A 1 107 ? -17.704 1.197 12.678 1.00 91.12 107 MET A N 1
ATOM 862 C CA . MET A 1 107 ? -17.542 0.783 11.286 1.00 91.12 107 MET A CA 1
ATOM 863 C C . MET A 1 107 ? -16.751 -0.521 11.146 1.00 91.12 107 MET A C 1
ATOM 865 O O . MET A 1 107 ? -16.847 -1.152 10.097 1.00 91.12 107 MET A O 1
ATOM 869 N N . SER A 1 108 ? -16.036 -0.957 12.189 1.00 87.44 108 SER A N 1
ATOM 870 C CA . SER A 1 108 ? -15.391 -2.277 12.214 1.00 87.44 108 SER A CA 1
ATOM 871 C C . SER A 1 108 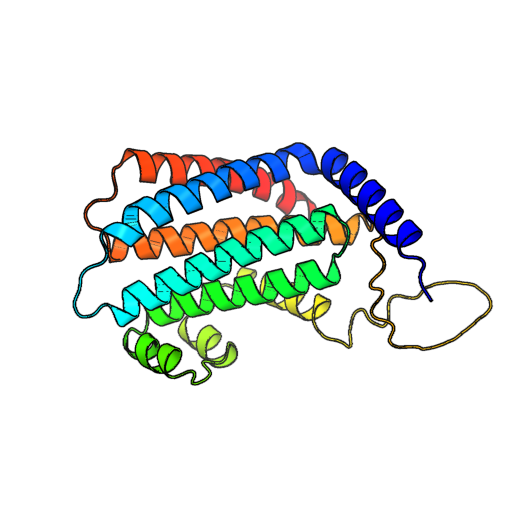? -16.411 -3.411 12.062 1.00 87.44 108 SER A C 1
ATOM 873 O O . SER A 1 108 ? -16.248 -4.264 11.194 1.00 87.44 108 SER A O 1
ATOM 875 N N . GLU A 1 109 ? -17.518 -3.369 12.808 1.00 87.62 109 GLU A N 1
ATOM 876 C CA . GLU A 1 109 ? -18.618 -4.336 12.693 1.00 87.62 109 GLU A CA 1
ATOM 877 C C . GLU A 1 109 ? -19.235 -4.329 11.289 1.00 87.62 109 GLU A C 1
ATOM 879 O O . GLU A 1 109 ? -19.433 -5.378 10.677 1.00 87.62 109 GLU A O 1
ATOM 884 N N . VAL A 1 110 ? -19.490 -3.138 10.735 1.00 88.50 110 VAL A N 1
ATOM 885 C CA . VAL A 1 110 ? -20.033 -2.990 9.375 1.00 88.50 110 VAL A CA 1
ATOM 886 C C . VAL A 1 110 ? -19.106 -3.648 8.352 1.00 88.50 110 VAL A C 1
ATOM 888 O O . VAL A 1 110 ? -19.581 -4.400 7.499 1.00 88.50 110 VAL A O 1
ATOM 891 N N . TRP A 1 111 ? -17.799 -3.419 8.469 1.00 88.50 111 TRP A N 1
ATOM 892 C CA . TRP A 1 111 ? -16.797 -4.025 7.598 1.00 88.50 111 TRP A CA 1
ATOM 893 C C . TRP A 1 111 ? -16.762 -5.555 7.726 1.00 88.50 111 TRP A C 1
ATOM 895 O O . TRP A 1 111 ? -16.794 -6.243 6.706 1.00 88.50 111 TRP A O 1
ATOM 905 N N . PHE A 1 112 ? -16.809 -6.102 8.947 1.00 84.62 112 PHE A N 1
ATOM 906 C CA . PHE A 1 112 ? -16.861 -7.556 9.168 1.00 84.62 112 PHE A CA 1
ATOM 907 C C . PHE A 1 112 ? -18.115 -8.221 8.599 1.00 84.62 112 PHE A C 1
ATOM 909 O O . PHE A 1 112 ? -18.048 -9.364 8.155 1.00 84.62 112 PHE A O 1
ATOM 916 N N . THR A 1 113 ? -19.250 -7.517 8.551 1.00 88.38 113 THR A N 1
ATOM 917 C CA . THR A 1 113 ? -20.465 -8.037 7.893 1.00 88.38 113 THR A CA 1
ATOM 918 C C . THR A 1 113 ? -20.379 -8.054 6.361 1.00 88.38 113 THR A C 1
ATOM 920 O O . THR A 1 113 ? -21.341 -8.440 5.701 1.00 88.38 113 THR A O 1
ATOM 923 N N . GLY A 1 114 ? -19.257 -7.614 5.779 1.00 83.31 114 GLY A N 1
ATOM 924 C CA . GLY A 1 114 ? -19.045 -7.551 4.332 1.00 83.31 114 GLY A CA 1
ATOM 925 C C . GLY A 1 114 ? -19.789 -6.404 3.646 1.00 83.31 114 GLY A C 1
ATOM 926 O O . GLY A 1 114 ? -19.802 -6.327 2.417 1.00 83.31 114 GLY A O 1
ATOM 927 N N . LYS A 1 115 ? -20.416 -5.498 4.408 1.00 86.06 115 LYS A N 1
ATOM 928 C CA . LYS A 1 115 ? -21.075 -4.324 3.833 1.00 86.06 115 LYS A CA 1
ATOM 929 C C . LYS A 1 115 ? -20.020 -3.344 3.310 1.00 86.06 115 LYS A C 1
ATOM 931 O O . LYS A 1 115 ? -19.075 -3.026 4.036 1.00 86.06 115 LYS A O 1
ATOM 936 N N . PRO A 1 116 ? -20.177 -2.824 2.080 1.00 81.75 116 PRO A N 1
ATOM 937 C CA . PRO A 1 116 ? -19.184 -1.944 1.489 1.00 81.75 116 PRO A CA 1
ATOM 938 C C . PRO A 1 116 ? -19.118 -0.608 2.236 1.00 81.75 116 PRO A C 1
ATOM 940 O O . PRO A 1 116 ? -20.138 0.034 2.499 1.00 81.75 116 PRO A O 1
ATOM 943 N N . ILE A 1 117 ? -17.896 -0.167 2.530 1.00 88.25 117 ILE A N 1
ATOM 944 C CA . ILE A 1 117 ? -17.591 1.184 3.006 1.00 88.25 117 ILE A CA 1
ATOM 945 C C . ILE A 1 117 ? -16.861 1.876 1.858 1.00 88.25 117 ILE A C 1
ATOM 947 O O . ILE A 1 117 ? -15.709 1.564 1.574 1.00 88.25 117 ILE A O 1
ATOM 951 N N . THR A 1 118 ? -17.553 2.761 1.144 1.00 87.69 118 THR A N 1
ATOM 952 C CA . THR A 1 118 ? -17.011 3.362 -0.080 1.00 87.69 118 THR A CA 1
ATOM 953 C C . THR A 1 118 ? -15.899 4.357 0.226 1.00 87.69 118 THR A C 1
ATOM 955 O O . THR A 1 118 ? -15.987 5.130 1.184 1.00 87.69 118 THR A O 1
ATOM 958 N N . PHE A 1 119 ? -14.893 4.420 -0.648 1.00 86.00 119 PHE A N 1
ATOM 959 C CA . PHE A 1 119 ? -13.821 5.410 -0.537 1.00 86.00 119 PHE A CA 1
ATOM 960 C C . PHE A 1 119 ? -14.355 6.851 -0.510 1.00 86.00 119 PHE A C 1
ATOM 962 O O . PHE A 1 119 ? -13.893 7.668 0.274 1.00 86.00 119 PHE A O 1
ATOM 969 N N . SER A 1 120 ? -15.414 7.146 -1.272 1.00 85.62 120 SER A N 1
ATOM 970 C CA . SER A 1 120 ? -16.097 8.450 -1.260 1.00 85.62 120 SER A CA 1
ATOM 971 C C . SER A 1 120 ? -16.692 8.847 0.095 1.00 85.62 120 SER A C 1
ATOM 973 O O . SER A 1 120 ? -16.841 10.036 0.378 1.00 85.62 120 SER A O 1
ATOM 975 N N . LYS A 1 121 ? -17.075 7.869 0.924 1.00 87.69 121 LYS A N 1
ATOM 976 C CA . LYS A 1 121 ? -17.533 8.109 2.295 1.00 87.69 121 LYS A CA 1
ATOM 977 C C . LYS A 1 121 ? -16.330 8.353 3.198 1.00 87.69 121 LYS A C 1
ATOM 979 O O . LYS A 1 121 ? -16.315 9.324 3.946 1.00 87.69 121 LYS A O 1
ATOM 984 N N . ILE A 1 122 ? -15.325 7.487 3.080 1.00 90.31 122 ILE A N 1
ATOM 985 C CA . ILE A 1 122 ? -14.079 7.554 3.845 1.00 90.31 122 ILE A CA 1
ATOM 986 C C . ILE A 1 122 ? -13.410 8.920 3.659 1.00 90.31 122 ILE A C 1
ATOM 988 O O . ILE A 1 122 ? -13.164 9.609 4.645 1.00 90.31 122 ILE A O 1
ATOM 992 N N . SER A 1 123 ? -13.187 9.346 2.412 1.00 84.88 123 SER A N 1
ATOM 993 C CA . SER A 1 123 ? -12.447 10.566 2.071 1.00 84.88 123 SER A CA 1
ATOM 994 C C . SER A 1 123 ? -13.085 11.844 2.620 1.00 84.88 123 SER A C 1
ATOM 996 O O . SER A 1 123 ? -12.364 12.763 3.007 1.00 84.88 123 SER A O 1
ATOM 998 N N . LYS A 1 124 ? -14.421 11.887 2.725 1.00 84.38 124 LYS A N 1
ATOM 999 C CA . LYS A 1 124 ? -15.162 13.003 3.336 1.00 84.38 124 LYS A CA 1
ATOM 1000 C C . LYS A 1 124 ? -14.973 13.092 4.848 1.00 84.38 124 LYS A C 1
ATOM 1002 O O . LYS A 1 124 ? -14.996 14.190 5.387 1.00 84.38 124 LYS A O 1
ATOM 1007 N N . GLU A 1 125 ? -14.831 11.958 5.528 1.00 87.19 125 GLU A N 1
ATOM 1008 C CA . GLU A 1 125 ? -14.746 11.914 6.992 1.00 87.19 125 GLU A CA 1
ATOM 1009 C C . GLU A 1 125 ? -13.304 11.973 7.513 1.00 87.19 125 GLU A C 1
ATOM 1011 O O . GLU A 1 125 ? -13.059 12.542 8.577 1.00 87.19 125 GLU A O 1
ATOM 1016 N N . ILE A 1 126 ? -12.330 11.403 6.794 1.00 83.75 126 ILE A N 1
ATOM 1017 C CA . ILE A 1 126 ? -10.925 11.447 7.230 1.00 83.75 126 ILE A CA 1
ATOM 1018 C C . ILE A 1 126 ? -10.203 12.739 6.830 1.00 83.75 126 ILE A C 1
ATOM 1020 O O . ILE A 1 126 ? -9.137 12.980 7.393 1.00 83.75 126 ILE A O 1
ATOM 1024 N N . SER A 1 127 ? -10.802 13.555 5.950 1.00 79.38 127 SER A N 1
ATOM 1025 C CA . SER A 1 127 ? -10.252 14.791 5.370 1.00 79.38 127 SER A CA 1
ATOM 1026 C C . SER A 1 127 ? -8.842 14.595 4.817 1.00 79.38 127 SER A C 1
ATOM 1028 O O . SER A 1 127 ? -7.856 14.957 5.455 1.00 79.38 127 SER A O 1
ATOM 1030 N N . LEU A 1 128 ? -8.757 14.010 3.620 1.00 80.19 128 LEU A N 1
ATOM 1031 C CA . LEU A 1 128 ? -7.482 13.812 2.925 1.00 80.19 128 LEU A CA 1
ATOM 1032 C C . LEU A 1 128 ? -6.765 15.146 2.697 1.00 80.19 128 LEU A C 1
ATOM 1034 O O . LEU A 1 128 ? -7.386 16.114 2.244 1.00 80.19 128 LEU A O 1
ATOM 1038 N N . LEU A 1 129 ? -5.458 15.169 2.960 1.00 79.25 129 LEU A N 1
ATOM 1039 C CA . LEU A 1 129 ? -4.605 16.308 2.637 1.00 79.25 129 LEU A CA 1
ATOM 1040 C C . LEU A 1 129 ? -4.553 16.514 1.109 1.00 79.25 129 LEU A C 1
ATOM 1042 O O . LEU A 1 129 ? -4.731 15.547 0.368 1.00 79.25 129 LEU A O 1
ATOM 1046 N N . PRO A 1 130 ? -4.274 17.732 0.608 1.00 75.06 130 PRO A N 1
ATOM 1047 C CA . PRO A 1 130 ? -4.188 17.987 -0.835 1.00 75.06 130 PRO A CA 1
ATOM 1048 C C . PRO A 1 130 ? -3.239 17.027 -1.566 1.00 75.06 130 PRO A C 1
ATOM 1050 O O . PRO A 1 130 ? -3.592 16.471 -2.599 1.00 75.06 130 PRO A O 1
ATOM 1053 N N . PHE A 1 131 ? -2.086 16.745 -0.962 1.00 76.19 131 PHE A N 1
ATOM 1054 C CA . PHE A 1 131 ? -1.104 15.796 -1.486 1.00 76.19 131 PHE A CA 1
ATOM 1055 C C . PHE A 1 131 ? -1.641 14.357 -1.596 1.00 76.19 131 PHE A C 1
ATOM 1057 O O . PHE A 1 131 ? -1.384 13.656 -2.570 1.00 76.19 131 PHE A O 1
ATOM 1064 N N . ASP A 1 132 ? -2.446 13.913 -0.628 1.00 79.38 132 ASP A N 1
ATOM 1065 C CA . ASP A 1 132 ? -3.074 12.589 -0.669 1.00 79.38 132 ASP A CA 1
ATOM 1066 C C . ASP A 1 132 ? -4.118 12.486 -1.787 1.00 79.38 132 ASP A C 1
ATOM 1068 O O . ASP A 1 132 ? -4.294 11.424 -2.383 1.00 79.38 132 ASP A O 1
ATOM 1072 N N . GLN A 1 133 ? -4.815 13.588 -2.075 1.00 81.75 133 GLN A N 1
ATOM 1073 C CA . GLN A 1 133 ? -5.766 13.657 -3.183 1.00 81.75 133 GLN A CA 1
ATOM 1074 C C . GLN A 1 133 ? -5.049 13.589 -4.534 1.00 81.75 133 GLN A C 1
ATOM 1076 O O . GLN A 1 133 ? -5.538 12.912 -5.434 1.00 81.75 133 GLN A O 1
ATOM 1081 N N . GLU A 1 134 ? -3.888 14.235 -4.656 1.00 81.25 134 GLU A N 1
ATOM 1082 C CA . GLU A 1 134 ? -3.043 14.190 -5.853 1.00 81.25 134 GLU A CA 1
ATOM 1083 C C . GLU A 1 134 ? -2.519 12.774 -6.124 1.00 81.25 134 GLU A C 1
ATOM 1085 O O . GLU A 1 134 ? -2.744 12.238 -7.209 1.00 81.25 134 GLU A O 1
ATOM 1090 N N . ILE A 1 135 ? -1.935 12.117 -5.111 1.00 82.19 135 ILE A N 1
ATOM 1091 C CA . ILE A 1 135 ? -1.514 10.707 -5.194 1.00 82.19 135 ILE A CA 1
ATOM 1092 C C . ILE A 1 135 ? -2.674 9.830 -5.656 1.00 82.19 135 ILE A C 1
ATOM 1094 O O . ILE A 1 135 ? -2.531 9.036 -6.584 1.00 82.19 135 ILE A O 1
ATOM 1098 N N . TYR A 1 136 ? -3.831 9.951 -5.003 1.00 84.69 136 TYR A N 1
ATOM 1099 C CA . TYR A 1 136 ? -4.985 9.125 -5.334 1.00 84.69 136 TYR A CA 1
ATOM 1100 C C . TYR A 1 136 ? -5.495 9.395 -6.756 1.00 84.69 136 TYR A C 1
ATOM 1102 O O . TYR A 1 136 ? -5.855 8.449 -7.456 1.00 84.69 136 TYR A O 1
ATOM 1110 N N . GLY A 1 137 ? -5.485 10.656 -7.199 1.00 82.00 137 GLY A N 1
ATOM 1111 C CA . GLY A 1 137 ? -5.796 11.054 -8.571 1.00 82.00 137 GLY A CA 1
ATOM 1112 C C . GLY A 1 137 ? -4.879 10.376 -9.587 1.00 82.00 137 GLY A C 1
ATOM 1113 O O . GLY A 1 137 ? -5.371 9.673 -10.467 1.00 82.00 137 GLY A O 1
ATOM 1114 N N . HIS A 1 138 ? -3.561 10.470 -9.393 1.00 80.06 138 HIS A N 1
ATOM 1115 C CA . HIS A 1 138 ? -2.583 9.811 -10.263 1.00 80.06 138 HIS A CA 1
ATOM 1116 C C . HIS A 1 138 ? -2.786 8.292 -10.297 1.00 80.06 138 HIS A C 1
ATOM 1118 O O . HIS A 1 138 ? -2.829 7.691 -11.368 1.00 80.06 138 HIS A O 1
ATOM 1124 N N . LEU A 1 139 ? -2.990 7.654 -9.140 1.00 83.50 139 LEU A N 1
ATOM 1125 C CA . LEU A 1 139 ? -3.289 6.221 -9.070 1.00 83.50 139 LEU A CA 1
ATOM 1126 C C . LEU A 1 139 ? -4.597 5.869 -9.800 1.00 83.50 139 LEU A C 1
ATOM 1128 O O . LEU A 1 139 ? -4.693 4.809 -10.416 1.00 83.50 139 LEU A O 1
ATOM 1132 N N . CYS A 1 140 ? -5.611 6.734 -9.776 1.00 80.25 140 CYS A N 1
ATOM 1133 C CA . CYS A 1 140 ? -6.849 6.524 -10.529 1.00 80.25 140 CYS A CA 1
ATOM 1134 C C . CYS A 1 140 ? -6.631 6.614 -12.043 1.00 80.25 140 CYS A C 1
ATOM 1136 O O . CYS A 1 140 ? -7.175 5.786 -12.776 1.00 80.25 140 CYS A O 1
ATOM 1138 N N . ASP A 1 141 ? -5.798 7.543 -12.508 1.00 74.62 141 ASP A N 1
ATOM 1139 C CA . ASP A 1 141 ? -5.497 7.714 -13.932 1.00 74.62 141 ASP A CA 1
ATOM 1140 C C . ASP A 1 141 ? -4.826 6.469 -14.529 1.00 74.62 141 ASP A C 1
ATOM 1142 O O . ASP A 1 141 ? -5.187 6.031 -15.620 1.00 74.62 141 ASP A O 1
ATOM 1146 N N . PHE A 1 142 ? -3.926 5.811 -13.792 1.00 69.38 142 PHE A N 1
ATOM 1147 C CA . PHE A 1 142 ? -3.288 4.567 -14.251 1.00 69.38 142 PHE A CA 1
ATOM 1148 C C . PHE A 1 142 ? -4.190 3.326 -14.172 1.00 69.38 142 PHE A C 1
ATOM 1150 O O . PHE A 1 142 ? -3.914 2.320 -14.823 1.00 69.38 142 PHE A O 1
ATOM 1157 N N . THR A 1 143 ? -5.262 3.373 -13.379 1.00 66.12 143 THR A N 1
ATOM 1158 C CA . THR A 1 143 ? -6.091 2.196 -13.055 1.00 66.12 143 THR A CA 1
ATOM 1159 C C . THR A 1 143 ? -7.470 2.224 -13.697 1.00 66.12 143 THR A C 1
ATOM 1161 O O . THR A 1 143 ? -8.171 1.208 -13.708 1.00 66.12 143 THR A O 1
ATOM 1164 N N . HIS A 1 144 ? -7.882 3.363 -14.256 1.00 60.22 144 HIS A N 1
ATOM 1165 C CA . HIS A 1 144 ? -9.113 3.443 -15.021 1.00 60.22 144 HIS A CA 1
ATOM 1166 C C . HIS A 1 144 ? -8.910 2.774 -16.395 1.00 60.22 144 HIS A C 1
ATOM 1168 O O . HIS A 1 144 ? -7.999 3.159 -17.132 1.00 60.22 144 HIS A O 1
ATOM 1174 N N . PRO A 1 145 ? -9.798 1.855 -16.825 1.00 50.44 145 PRO A N 1
ATOM 1175 C CA . PRO A 1 145 ? -9.692 1.157 -18.115 1.00 50.44 145 PRO A CA 1
ATOM 1176 C C . PRO A 1 145 ? -9.602 2.059 -19.362 1.00 50.44 145 PRO A C 1
ATOM 1178 O O . PRO A 1 145 ? -9.318 1.566 -20.451 1.00 50.44 145 PRO A O 1
ATOM 1181 N N . ASN A 1 146 ? -9.854 3.366 -19.220 1.00 42.53 146 ASN A N 1
ATOM 1182 C CA . ASN A 1 146 ? -10.008 4.319 -20.322 1.00 42.53 146 ASN A CA 1
ATOM 1183 C C . ASN A 1 146 ? -8.817 5.265 -20.537 1.00 42.53 146 ASN A C 1
ATOM 1185 O O . ASN A 1 146 ? -8.844 6.002 -21.515 1.00 42.53 146 ASN A O 1
ATOM 1189 N N . VAL A 1 147 ? -7.800 5.295 -19.671 1.00 44.78 147 VAL A N 1
ATOM 1190 C CA . VAL A 1 147 ? -6.735 6.313 -19.803 1.00 44.78 147 VAL A CA 1
ATOM 1191 C C . VAL A 1 147 ? -5.473 5.733 -20.452 1.00 44.78 147 VAL A C 1
ATOM 1193 O O . VAL A 1 147 ? -4.933 6.339 -21.375 1.00 44.78 147 VAL A O 1
ATOM 1196 N N . HIS A 1 148 ? -5.070 4.505 -20.102 1.00 38.25 148 HIS A N 1
ATOM 1197 C CA . HIS A 1 148 ? -3.852 3.881 -20.647 1.00 38.25 148 HIS A CA 1
ATOM 1198 C C . HIS A 1 148 ? -4.060 2.777 -21.691 1.00 38.25 148 HIS A C 1
ATOM 1200 O O . HIS A 1 148 ? -3.104 2.416 -22.376 1.00 38.25 148 HIS A O 1
ATOM 1206 N N . SER A 1 149 ? -5.299 2.332 -21.936 1.00 38.44 149 SER A N 1
ATOM 1207 C CA . SER A 1 149 ? -5.633 1.490 -23.104 1.00 38.44 149 SER A CA 1
ATOM 1208 C C . SER A 1 149 ? -5.427 2.207 -24.454 1.00 38.44 149 SER A C 1
ATOM 1210 O O . SER A 1 149 ? -5.626 1.617 -25.514 1.00 38.44 149 SER A O 1
ATOM 1212 N N . THR A 1 150 ? -4.977 3.467 -24.416 1.00 40.47 150 THR A N 1
ATOM 1213 C CA . THR A 1 150 ? -4.698 4.337 -25.564 1.00 40.47 150 THR A CA 1
ATOM 1214 C C . THR A 1 150 ? -3.212 4.657 -25.774 1.00 40.47 150 THR A C 1
ATOM 1216 O O . THR A 1 150 ? -2.896 5.452 -26.666 1.00 40.47 150 THR A O 1
ATOM 1219 N N . ILE A 1 151 ? -2.276 4.071 -25.011 1.00 41.28 151 ILE A N 1
ATOM 1220 C CA . ILE A 1 151 ? -0.841 4.250 -25.300 1.00 41.28 151 ILE A CA 1
ATOM 1221 C C . ILE A 1 151 ? -0.409 3.278 -26.401 1.00 41.28 151 ILE A C 1
ATOM 1223 O O . ILE A 1 151 ? -0.003 2.144 -26.184 1.00 41.28 151 ILE A O 1
ATOM 1227 N N . ARG A 1 152 ? -0.586 3.815 -27.609 1.00 39.00 152 ARG A N 1
ATOM 1228 C CA . ARG A 1 152 ? -0.129 3.419 -28.942 1.00 39.00 152 ARG A CA 1
ATOM 1229 C C . ARG A 1 152 ? 1.119 2.525 -28.962 1.00 39.00 152 ARG A C 1
ATOM 1231 O O . ARG A 1 152 ? 2.229 3.004 -28.738 1.00 39.00 152 ARG A O 1
ATOM 1238 N N . GLU A 1 153 ? 0.958 1.292 -29.438 1.00 36.94 153 GLU A N 1
ATOM 1239 C CA . GLU A 1 153 ? 1.979 0.695 -30.303 1.00 36.94 153 GLU A CA 1
ATOM 1240 C C . GLU A 1 153 ? 1.986 1.504 -31.613 1.00 36.94 153 GLU A C 1
ATOM 1242 O O . GLU A 1 153 ? 1.062 1.422 -32.421 1.00 36.94 153 GLU A O 1
ATOM 1247 N N . TYR A 1 154 ? 2.990 2.365 -31.796 1.00 37.31 154 TYR A N 1
ATOM 1248 C CA . TYR A 1 154 ? 3.305 2.926 -33.110 1.00 37.31 154 TYR A CA 1
ATOM 1249 C C . TYR A 1 154 ? 4.052 1.847 -33.909 1.00 37.31 154 TYR A C 1
ATOM 1251 O O . TYR A 1 154 ? 5.278 1.786 -33.888 1.00 37.31 154 TYR A O 1
ATOM 1259 N N . GLU A 1 155 ? 3.309 1.002 -34.620 1.00 36.44 155 GLU A N 1
ATOM 1260 C CA . GLU A 1 155 ? 3.789 0.388 -35.862 1.00 36.44 155 GLU A CA 1
ATOM 1261 C C . GLU A 1 155 ? 3.188 1.182 -37.037 1.00 36.44 155 GLU A C 1
ATOM 1263 O O . GLU A 1 155 ? 1.987 1.465 -37.005 1.00 36.44 155 GLU A O 1
ATOM 1268 N N . PRO A 1 156 ? 3.967 1.585 -38.063 1.00 38.84 156 PRO A N 1
ATOM 1269 C CA . PRO A 1 156 ? 3.494 2.532 -39.076 1.00 38.84 156 PRO A CA 1
ATOM 1270 C C . PRO A 1 156 ? 2.293 2.073 -39.916 1.00 38.84 156 PRO A C 1
ATOM 1272 O O . PRO A 1 156 ? 1.651 2.929 -40.513 1.00 38.84 156 PRO A O 1
ATOM 1275 N N . ASP A 1 157 ? 1.948 0.780 -39.950 1.00 37.31 157 ASP A N 1
ATOM 1276 C CA . ASP A 1 157 ? 1.097 0.251 -41.028 1.00 37.31 157 ASP A CA 1
ATOM 1277 C C . ASP A 1 157 ? -0.126 -0.587 -40.609 1.00 37.31 157 ASP A C 1
ATOM 1279 O O . ASP A 1 157 ? -0.809 -1.136 -41.473 1.00 37.31 157 ASP A O 1
ATOM 1283 N N . THR A 1 158 ? -0.514 -0.640 -39.329 1.00 36.47 158 THR A N 1
ATOM 1284 C CA . THR A 1 158 ? -1.774 -1.316 -38.949 1.00 36.47 158 THR A CA 1
ATOM 1285 C C . THR A 1 158 ? -2.499 -0.648 -37.786 1.00 36.47 158 THR A C 1
ATOM 1287 O O . THR A 1 158 ? -2.244 -0.923 -36.619 1.00 36.47 158 THR A O 1
ATOM 1290 N N . VAL A 1 159 ? -3.508 0.169 -38.104 1.00 34.56 159 VAL A N 1
ATOM 1291 C CA . VAL A 1 159 ? -4.503 0.625 -37.123 1.00 34.56 159 VAL A CA 1
ATOM 1292 C C . VAL A 1 159 ? -5.430 -0.547 -36.787 1.00 34.56 159 VAL A C 1
ATOM 1294 O O . VAL A 1 159 ? -6.446 -0.774 -37.443 1.00 34.56 159 VAL A O 1
ATOM 1297 N N . ARG A 1 160 ? -5.089 -1.305 -35.744 1.00 32.50 160 ARG A N 1
ATOM 1298 C CA . ARG A 1 160 ? -6.050 -2.130 -35.003 1.00 32.50 160 ARG A CA 1
ATOM 1299 C C . ARG A 1 160 ? -6.253 -1.506 -33.631 1.00 32.50 160 ARG A C 1
ATOM 1301 O O . ARG A 1 160 ? -5.451 -1.702 -32.728 1.00 32.50 160 ARG A O 1
ATOM 1308 N N . ILE A 1 161 ? -7.352 -0.772 -33.477 1.00 35.12 161 ILE A N 1
ATOM 1309 C CA . ILE A 1 161 ? -7.855 -0.371 -32.161 1.00 35.12 161 ILE A CA 1
ATOM 1310 C C . ILE A 1 161 ? -8.418 -1.636 -31.510 1.00 35.12 161 ILE A C 1
ATOM 1312 O O . ILE A 1 161 ? -9.555 -2.031 -31.756 1.00 35.12 161 ILE A O 1
ATOM 1316 N N . GLY A 1 162 ? -7.581 -2.318 -30.739 1.00 32.88 162 GLY A N 1
ATOM 1317 C CA . GLY A 1 162 ? -7.994 -3.340 -29.792 1.00 32.88 162 GLY A CA 1
ATOM 1318 C C . GLY A 1 162 ? -7.641 -2.850 -28.400 1.00 32.88 162 GLY A C 1
ATOM 1319 O O . GLY A 1 162 ? -6.508 -2.436 -28.174 1.00 32.88 162 GLY A O 1
ATOM 1320 N N . VAL A 1 163 ? -8.602 -2.893 -27.478 1.00 35.78 163 VAL A N 1
ATOM 1321 C CA . VAL A 1 163 ? -8.361 -2.718 -26.041 1.00 35.78 163 VAL A CA 1
ATOM 1322 C C . VAL A 1 163 ? -7.542 -3.924 -25.578 1.00 35.78 163 VAL A C 1
ATOM 1324 O O . VAL A 1 163 ? -8.081 -4.915 -25.091 1.00 35.78 163 VAL A O 1
ATOM 1327 N N . TYR A 1 164 ? -6.238 -3.891 -25.828 1.00 37.03 164 TYR A N 1
ATOM 1328 C CA . TYR A 1 164 ? -5.303 -4.864 -25.299 1.00 37.03 164 TYR A CA 1
ATOM 1329 C C . TYR A 1 164 ? -4.745 -4.275 -24.013 1.00 37.03 164 TYR A C 1
ATOM 1331 O O . TYR A 1 164 ? -3.952 -3.340 -24.038 1.00 37.03 164 TYR A O 1
ATOM 1339 N N . PHE A 1 165 ? -5.158 -4.841 -22.879 1.00 45.56 165 PHE A N 1
ATOM 1340 C CA . PHE A 1 165 ? -4.286 -4.859 -21.713 1.00 45.56 165 PHE A CA 1
ATOM 1341 C C . PHE A 1 165 ? -2.984 -5.507 -22.185 1.00 45.56 165 PHE A C 1
ATOM 1343 O O . PHE A 1 165 ? -2.954 -6.702 -22.496 1.00 45.56 165 PHE A O 1
ATOM 1350 N N . THR A 1 166 ? -1.931 -4.718 -22.364 1.00 48.31 166 THR A N 1
ATOM 1351 C CA . THR A 1 166 ? -0.608 -5.242 -22.678 1.00 48.31 166 THR A CA 1
ATOM 1352 C C . THR A 1 166 ? -0.080 -5.928 -21.425 1.00 48.31 166 THR A C 1
ATOM 1354 O O . THR A 1 166 ? 0.690 -5.365 -20.667 1.00 48.31 166 THR A O 1
ATOM 1357 N N . PHE A 1 167 ? -0.467 -7.192 -21.2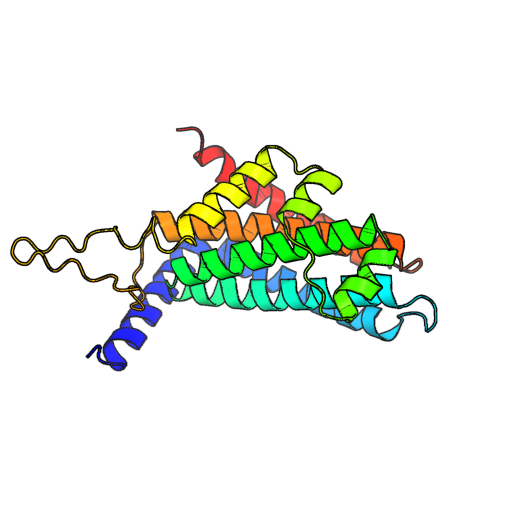34 1.00 54.41 167 PHE A N 1
ATOM 1358 C CA . PHE A 1 167 ? 0.076 -8.101 -20.212 1.00 54.41 167 PHE A CA 1
ATOM 1359 C C . PHE A 1 167 ? 1.561 -8.446 -20.438 1.00 54.41 167 PHE A C 1
ATOM 1361 O O . PHE A 1 167 ? 2.111 -9.333 -19.786 1.00 54.41 167 PHE A O 1
ATOM 1368 N N . LYS A 1 168 ? 2.208 -7.829 -21.434 1.00 60.25 168 LYS A N 1
ATOM 1369 C CA . LYS A 1 168 ? 3.618 -8.056 -21.721 1.00 60.25 168 LYS A CA 1
ATOM 1370 C C . LYS A 1 168 ? 4.443 -7.105 -20.859 1.00 60.25 168 LYS A C 1
ATOM 1372 O O . LYS A 1 168 ? 4.248 -5.900 -20.976 1.00 60.25 168 LYS A O 1
ATOM 1377 N N . PRO A 1 169 ? 5.397 -7.616 -20.073 1.00 67.69 169 PRO A N 1
ATOM 1378 C CA . PRO A 1 169 ? 6.296 -6.776 -19.307 1.00 67.69 169 PRO A CA 1
ATOM 1379 C C . PRO A 1 169 ? 7.225 -6.027 -20.259 1.00 67.69 169 PRO A C 1
ATOM 1381 O O . PRO A 1 169 ? 7.801 -6.611 -21.180 1.00 67.69 169 PRO A O 1
ATOM 1384 N N . TYR A 1 170 ? 7.387 -4.729 -20.037 1.00 73.31 170 TYR A N 1
ATOM 1385 C CA . TYR A 1 170 ? 8.336 -3.907 -20.776 1.00 73.31 170 TYR A CA 1
ATOM 1386 C C . TYR A 1 170 ? 8.849 -2.792 -19.876 1.00 73.31 170 TYR A C 1
ATOM 1388 O O . TYR A 1 170 ? 8.133 -2.276 -19.025 1.00 73.31 170 TYR A O 1
ATOM 1396 N N . PHE A 1 171 ? 10.113 -2.412 -20.044 1.00 71.38 171 PHE A N 1
ATOM 1397 C CA . PHE A 1 171 ? 10.708 -1.386 -19.199 1.00 71.38 171 PHE A CA 1
ATOM 1398 C C . PHE A 1 171 ? 10.402 0.009 -19.752 1.00 71.38 171 PHE A C 1
ATOM 1400 O O . PHE A 1 171 ? 10.998 0.427 -20.746 1.00 71.38 171 PHE A O 1
ATOM 1407 N N . GLN A 1 172 ? 9.524 0.746 -19.072 1.00 75.62 172 GLN A N 1
ATOM 1408 C CA . GLN A 1 172 ? 9.241 2.156 -19.326 1.00 75.62 172 GLN A CA 1
ATOM 1409 C C . GLN A 1 172 ? 9.736 2.983 -18.146 1.00 75.62 172 GLN A C 1
ATOM 1411 O O . GLN A 1 172 ? 9.140 2.983 -17.073 1.00 75.62 172 GLN A O 1
ATOM 1416 N N . LYS A 1 173 ? 10.842 3.700 -18.354 1.00 72.19 173 LYS A N 1
ATOM 1417 C CA . LYS A 1 173 ? 11.573 4.396 -17.287 1.00 72.19 173 LYS A CA 1
ATOM 1418 C C . LYS A 1 173 ? 10.697 5.362 -16.480 1.00 72.19 173 LYS A C 1
ATOM 1420 O O . LYS A 1 173 ? 10.818 5.403 -15.263 1.00 72.19 173 LYS A O 1
ATOM 1425 N N . GLU A 1 174 ? 9.821 6.112 -17.144 1.00 74.38 174 GLU A N 1
ATOM 1426 C CA . GLU A 1 174 ? 8.927 7.083 -16.497 1.00 74.38 174 GLU A CA 1
ATOM 1427 C C . GLU A 1 174 ? 7.876 6.406 -15.613 1.00 74.38 174 GLU A C 1
ATOM 1429 O O . GLU A 1 174 ? 7.707 6.796 -14.461 1.00 74.38 174 GLU A O 1
ATOM 1434 N N . MET A 1 175 ? 7.231 5.342 -16.105 1.00 79.19 175 MET A N 1
ATOM 1435 C CA . MET A 1 175 ? 6.265 4.569 -15.316 1.00 79.19 175 MET A CA 1
ATOM 1436 C C . MET A 1 175 ? 6.943 3.825 -14.169 1.00 79.19 175 MET A C 1
ATOM 1438 O O . MET A 1 175 ? 6.419 3.824 -13.061 1.00 79.19 175 MET A O 1
ATOM 1442 N N . ALA A 1 176 ? 8.129 3.257 -14.403 1.00 79.19 176 ALA A N 1
ATOM 1443 C CA . ALA A 1 176 ? 8.933 2.631 -13.361 1.00 79.19 176 ALA A CA 1
ATOM 1444 C C . ALA A 1 176 ? 9.279 3.632 -12.252 1.00 79.19 176 ALA A C 1
ATOM 1446 O O . ALA A 1 176 ? 9.122 3.330 -11.073 1.00 79.19 176 ALA A O 1
ATOM 1447 N N . HIS A 1 177 ? 9.709 4.839 -12.631 1.00 79.88 177 HIS A N 1
ATOM 1448 C CA . HIS A 1 177 ? 10.045 5.900 -11.690 1.00 79.88 177 HIS A CA 1
ATOM 1449 C C . HIS A 1 177 ? 8.816 6.387 -10.916 1.00 79.88 177 HIS A C 1
ATOM 1451 O O . HIS A 1 177 ? 8.849 6.417 -9.689 1.00 79.88 177 HIS A O 1
ATOM 1457 N N . SER A 1 178 ? 7.722 6.703 -11.612 1.00 81.81 178 SER A N 1
ATOM 1458 C CA . SER A 1 178 ? 6.468 7.129 -10.986 1.00 81.81 178 SER A CA 1
ATOM 1459 C C . SER A 1 178 ? 5.933 6.055 -10.039 1.00 81.81 178 SER A C 1
ATOM 1461 O O . SER A 1 178 ? 5.677 6.336 -8.870 1.00 81.81 178 SER A O 1
ATOM 1463 N N . SER A 1 179 ? 5.844 4.801 -10.485 1.00 84.12 179 SER A N 1
ATOM 1464 C CA . SER A 1 179 ? 5.373 3.684 -9.661 1.00 84.12 179 SER A CA 1
ATOM 1465 C C . SER A 1 179 ? 6.247 3.476 -8.426 1.00 84.12 179 SER A C 1
ATOM 1467 O O . SER A 1 179 ? 5.728 3.194 -7.348 1.00 84.12 179 SER A O 1
ATOM 1469 N N . LEU A 1 180 ? 7.560 3.676 -8.544 1.00 82.50 180 LEU A N 1
ATOM 1470 C CA . LEU A 1 180 ? 8.479 3.578 -7.417 1.00 82.50 180 LEU A CA 1
ATOM 1471 C C . LEU A 1 180 ? 8.274 4.705 -6.395 1.00 82.50 180 LEU A C 1
ATOM 1473 O O . LEU A 1 180 ? 8.291 4.453 -5.193 1.00 82.50 180 LEU A O 1
ATOM 1477 N N . VAL A 1 181 ? 8.057 5.937 -6.852 1.00 79.62 181 VAL A N 1
ATOM 1478 C CA . VAL A 1 181 ? 7.761 7.078 -5.971 1.00 79.62 181 VAL A CA 1
ATOM 1479 C C . VAL A 1 181 ? 6.463 6.824 -5.204 1.00 79.62 181 VAL A C 1
ATOM 1481 O O . VAL A 1 181 ? 6.457 6.889 -3.975 1.00 79.62 181 VAL A O 1
ATOM 1484 N N . HIS A 1 182 ? 5.392 6.440 -5.905 1.00 84.44 182 HIS A N 1
ATOM 1485 C CA . HIS A 1 182 ? 4.118 6.069 -5.282 1.00 84.44 182 HIS A CA 1
ATOM 1486 C C . HIS A 1 182 ? 4.293 4.920 -4.288 1.00 84.44 182 HIS A C 1
ATOM 1488 O O . HIS A 1 182 ? 3.773 4.980 -3.175 1.00 84.44 182 HIS A O 1
ATOM 1494 N N . PHE A 1 183 ? 5.081 3.906 -4.646 1.00 85.69 183 PHE A N 1
ATOM 1495 C CA . PHE A 1 183 ? 5.395 2.795 -3.761 1.00 85.69 183 PHE A CA 1
ATOM 1496 C C . PHE A 1 183 ? 6.006 3.264 -2.434 1.00 85.69 183 PHE A C 1
ATOM 1498 O O . PHE A 1 183 ? 5.506 2.889 -1.375 1.00 85.69 183 PHE A O 1
ATOM 1505 N N . PHE A 1 184 ? 7.029 4.125 -2.458 1.00 78.38 184 PHE A N 1
ATOM 1506 C CA . PHE A 1 184 ? 7.643 4.635 -1.223 1.00 78.38 184 PHE A CA 1
ATOM 1507 C C . PHE A 1 184 ? 6.695 5.464 -0.372 1.00 78.38 184 PHE A C 1
ATOM 1509 O O . PHE A 1 184 ? 6.683 5.312 0.850 1.00 78.38 184 PHE A O 1
ATOM 1516 N N . LEU A 1 185 ? 5.876 6.300 -1.006 1.00 79.31 185 LEU A N 1
ATOM 1517 C CA . LEU A 1 185 ? 4.866 7.092 -0.309 1.00 79.31 185 LEU A CA 1
ATOM 1518 C C . LEU A 1 185 ? 3.836 6.189 0.381 1.00 79.31 185 LEU A C 1
ATOM 1520 O O . LEU A 1 185 ? 3.462 6.433 1.528 1.00 79.31 185 LEU A O 1
ATOM 1524 N N . LEU A 1 186 ? 3.426 5.100 -0.269 1.00 85.44 186 LEU A N 1
ATOM 1525 C CA . LEU A 1 186 ? 2.508 4.123 0.313 1.00 85.44 186 LEU A CA 1
ATOM 1526 C C . LEU A 1 186 ? 3.147 3.317 1.442 1.00 85.44 186 LEU A C 1
ATOM 1528 O O . LEU A 1 186 ? 2.489 3.095 2.456 1.00 85.44 186 LEU A O 1
ATOM 1532 N N . VAL A 1 187 ? 4.419 2.926 1.317 1.00 80.25 187 VAL A N 1
ATOM 1533 C CA . VAL A 1 187 ? 5.173 2.297 2.415 1.00 80.25 187 VAL A CA 1
ATOM 1534 C C . VAL A 1 187 ? 5.219 3.232 3.624 1.00 80.25 187 VAL A C 1
ATOM 1536 O O . VAL A 1 187 ? 4.888 2.814 4.733 1.00 80.25 187 VAL A O 1
ATOM 1539 N N . TYR A 1 188 ? 5.554 4.508 3.412 1.00 77.19 188 TYR A N 1
ATOM 1540 C CA . TYR A 1 188 ? 5.565 5.522 4.467 1.00 77.19 188 TYR A CA 1
ATOM 1541 C C . TYR A 1 188 ? 4.204 5.625 5.168 1.00 77.19 188 TYR A C 1
ATOM 1543 O O . TYR A 1 188 ? 4.120 5.503 6.392 1.00 77.19 188 TYR A O 1
ATOM 1551 N N . ARG A 1 189 ? 3.121 5.786 4.399 1.00 81.25 189 ARG A N 1
ATOM 1552 C CA . ARG A 1 189 ? 1.767 5.913 4.957 1.00 81.25 189 ARG A CA 1
ATOM 1553 C C . ARG A 1 189 ? 1.291 4.644 5.663 1.00 81.25 189 ARG A C 1
ATOM 1555 O O . ARG A 1 189 ? 0.640 4.742 6.700 1.00 81.25 189 ARG A O 1
ATOM 1562 N N . ALA A 1 190 ? 1.625 3.465 5.141 1.00 82.19 190 ALA A N 1
ATOM 1563 C CA . ALA A 1 190 ? 1.307 2.190 5.778 1.00 82.19 190 ALA A CA 1
ATOM 1564 C C . ALA A 1 190 ? 1.960 2.080 7.160 1.00 82.19 190 ALA A C 1
ATOM 1566 O O . ALA A 1 190 ? 1.301 1.706 8.131 1.00 82.19 190 ALA A O 1
ATOM 1567 N N . MET A 1 191 ? 3.233 2.464 7.269 1.00 75.50 191 MET A N 1
ATOM 1568 C CA . MET A 1 191 ? 3.943 2.463 8.544 1.00 75.50 191 MET A CA 1
ATOM 1569 C C . MET A 1 191 ? 3.376 3.490 9.526 1.00 75.50 191 MET A C 1
ATOM 1571 O O . MET A 1 191 ? 3.249 3.184 10.709 1.00 75.50 191 MET A O 1
ATOM 1575 N N . ASP A 1 192 ? 3.018 4.691 9.061 1.00 77.56 192 ASP A N 1
ATOM 1576 C CA . ASP A 1 192 ? 2.430 5.728 9.921 1.00 77.56 192 ASP A CA 1
ATOM 1577 C C . ASP A 1 192 ? 1.068 5.276 10.472 1.00 77.56 192 ASP A C 1
ATOM 1579 O O . ASP A 1 192 ? 0.802 5.363 11.673 1.00 77.56 192 ASP A O 1
ATOM 1583 N N . ASN A 1 193 ? 0.234 4.683 9.615 1.00 81.31 193 ASN A N 1
ATOM 1584 C CA . ASN A 1 193 ? -1.025 4.062 10.019 1.00 81.31 193 ASN A CA 1
ATOM 1585 C C . ASN A 1 193 ? -0.813 2.934 11.044 1.00 81.31 193 ASN A C 1
ATOM 1587 O O . ASN A 1 193 ? -1.531 2.860 12.044 1.00 81.31 193 ASN A O 1
ATOM 1591 N N . TYR A 1 194 ? 0.193 2.086 10.833 1.00 77.50 194 TYR A N 1
ATOM 1592 C CA . TYR A 1 194 ? 0.524 1.016 11.767 1.00 77.50 194 TYR A CA 1
ATOM 1593 C C . TYR A 1 194 ? 1.015 1.556 13.121 1.00 77.50 194 TYR A C 1
ATOM 1595 O O . TYR A 1 194 ? 0.567 1.095 14.168 1.00 77.50 194 TYR A O 1
ATOM 1603 N N . LEU A 1 195 ? 1.850 2.599 13.136 1.00 74.06 195 LEU A N 1
ATOM 1604 C CA . LEU A 1 195 ? 2.267 3.271 14.370 1.00 74.06 195 LEU A CA 1
ATOM 1605 C C . LEU A 1 195 ? 1.094 3.883 15.138 1.00 74.06 195 LEU A C 1
ATOM 1607 O O . LEU A 1 195 ? 1.039 3.769 16.364 1.00 74.06 195 LEU A O 1
ATOM 1611 N N . LYS A 1 196 ? 0.162 4.542 14.440 1.00 77.88 196 LYS A N 1
ATOM 1612 C CA . LYS A 1 196 ? -1.061 5.092 15.048 1.00 77.88 196 LYS A CA 1
ATOM 1613 C C . LYS A 1 196 ? -1.874 3.990 15.726 1.00 77.88 196 LYS A C 1
ATOM 1615 O O . LYS A 1 196 ? -2.302 4.174 16.863 1.00 77.88 196 LYS A O 1
ATOM 1620 N N . TYR A 1 197 ? -2.040 2.845 15.058 1.00 78.25 197 TYR A N 1
ATOM 1621 C CA . TYR A 1 197 ? -2.669 1.658 15.639 1.00 78.25 197 TYR A CA 1
ATOM 1622 C C . TYR A 1 197 ? -1.932 1.193 16.901 1.00 78.25 197 TYR A C 1
ATOM 1624 O O . TYR A 1 197 ? -2.548 1.056 17.958 1.00 78.25 197 TYR A O 1
ATOM 1632 N N . MET A 1 198 ? -0.613 1.018 16.807 1.00 73.25 198 MET A N 1
ATOM 1633 C CA . MET A 1 198 ? 0.212 0.534 17.910 1.00 73.25 198 MET A CA 1
ATOM 1634 C C . MET A 1 198 ? 0.095 1.439 19.139 1.00 73.25 198 MET A C 1
ATOM 1636 O O . MET A 1 198 ? -0.236 0.958 20.216 1.00 73.25 198 MET A O 1
ATOM 1640 N N . LYS A 1 199 ? 0.253 2.758 18.975 1.00 74.19 199 LYS A N 1
ATOM 1641 C CA . LYS A 1 199 ? 0.120 3.738 20.071 1.00 74.19 199 LYS A CA 1
ATOM 1642 C C . LYS A 1 199 ? -1.261 3.735 20.723 1.00 74.19 199 LYS A C 1
ATOM 1644 O O . LYS A 1 199 ? -1.387 4.107 21.883 1.00 74.19 199 LYS A O 1
ATOM 1649 N N . GLN A 1 200 ? -2.301 3.390 19.967 1.00 77.06 200 GLN A N 1
ATOM 1650 C CA . GLN A 1 200 ? -3.675 3.439 20.450 1.00 77.06 200 GLN A CA 1
ATOM 1651 C C . GLN A 1 200 ? -4.104 2.172 21.199 1.00 77.06 200 GLN A C 1
ATOM 1653 O O . GLN A 1 200 ? -4.990 2.257 22.049 1.00 77.06 200 GLN A O 1
ATOM 1658 N N . PHE A 1 201 ? -3.528 1.012 20.874 1.00 72.06 201 PHE A N 1
ATOM 1659 C CA . PHE A 1 201 ? -4.003 -0.280 21.387 1.00 72.06 201 PHE A CA 1
ATOM 1660 C C . PHE A 1 201 ? -2.944 -1.124 22.092 1.00 72.06 201 PHE A C 1
ATOM 1662 O O . PHE A 1 201 ? -3.287 -2.165 22.649 1.00 72.06 201 PHE A O 1
ATOM 1669 N N . HIS A 1 202 ? -1.684 -0.697 22.090 1.00 67.19 202 HIS A N 1
ATOM 1670 C CA . HIS A 1 202 ? -0.600 -1.389 22.769 1.00 67.19 202 HIS A CA 1
ATOM 1671 C C . HIS A 1 202 ? 0.116 -0.411 23.709 1.00 67.19 202 HIS A C 1
ATOM 1673 O O . HIS A 1 202 ? 0.806 0.501 23.262 1.00 67.19 202 HIS A O 1
ATOM 1679 N N . GLU A 1 203 ? -0.067 -0.606 25.017 1.00 57.19 203 GLU A N 1
ATOM 1680 C CA . GLU A 1 203 ? 0.611 0.177 26.064 1.00 57.19 203 GLU A CA 1
ATOM 1681 C C . GLU A 1 203 ? 2.098 -0.218 26.205 1.00 57.19 203 GLU A C 1
ATOM 1683 O O . GLU A 1 203 ? 2.913 0.598 26.624 1.00 57.19 203 GLU A O 1
ATOM 1688 N N . ASP A 1 204 ? 2.469 -1.421 25.742 1.00 56.59 204 ASP A N 1
ATOM 1689 C CA . ASP A 1 204 ? 3.813 -2.008 25.848 1.00 56.59 204 ASP A CA 1
ATOM 1690 C C . ASP A 1 204 ? 4.582 -1.994 24.508 1.00 56.59 204 ASP A C 1
ATOM 1692 O O . ASP A 1 204 ? 5.076 -3.023 24.023 1.00 56.59 204 ASP A O 1
ATOM 1696 N N . ILE A 1 205 ? 4.669 -0.835 23.848 1.00 58.19 205 ILE A N 1
ATOM 1697 C CA . ILE A 1 205 ? 5.657 -0.686 22.768 1.00 58.19 205 ILE A CA 1
ATOM 1698 C C . ILE A 1 205 ? 7.028 -0.542 23.418 1.00 58.19 205 ILE A C 1
ATOM 1700 O O . ILE A 1 205 ? 7.296 0.447 24.097 1.00 58.19 205 ILE A O 1
ATOM 1704 N N . GLU A 1 206 ? 7.904 -1.521 23.197 1.00 62.25 206 GLU A N 1
ATOM 1705 C CA . GLU A 1 206 ? 9.291 -1.400 23.630 1.00 62.25 206 GLU A CA 1
ATOM 1706 C C . GLU A 1 206 ? 9.930 -0.197 22.909 1.00 62.25 206 GLU A C 1
ATOM 1708 O O . GLU A 1 206 ? 9.841 -0.116 21.678 1.00 62.25 206 GLU A O 1
ATOM 1713 N N . PRO A 1 207 ? 10.571 0.743 23.634 1.00 65.38 207 PRO A N 1
ATOM 1714 C CA . PRO A 1 207 ? 11.150 1.953 23.046 1.00 65.38 207 PRO A CA 1
ATOM 1715 C C . PRO A 1 207 ? 12.074 1.671 21.853 1.00 65.38 207 PRO A C 1
ATOM 1717 O O . PRO A 1 207 ? 12.047 2.394 20.863 1.00 65.38 207 PRO A O 1
ATOM 1720 N N . GLU A 1 208 ? 12.806 0.554 21.893 1.00 70.31 208 GLU A N 1
ATOM 1721 C CA . GLU A 1 208 ? 13.710 0.118 20.825 1.00 70.31 208 GLU A CA 1
ATOM 1722 C C . GLU A 1 208 ? 13.005 -0.169 19.489 1.00 70.31 208 GLU A C 1
ATOM 1724 O O . GLU A 1 208 ? 13.584 0.059 18.424 1.00 70.31 208 GLU A O 1
ATOM 1729 N N . ASP A 1 209 ? 11.767 -0.670 19.513 1.00 63.56 209 ASP A N 1
ATOM 1730 C CA . ASP A 1 209 ? 10.992 -0.928 18.295 1.00 63.56 209 ASP A CA 1
ATOM 1731 C C . ASP A 1 209 ? 10.422 0.378 17.729 1.00 63.56 209 ASP A C 1
ATOM 1733 O O . ASP A 1 209 ? 10.433 0.581 16.513 1.00 63.56 209 ASP A O 1
ATOM 1737 N N . SER A 1 210 ? 10.015 1.307 18.602 1.00 64.44 210 SER A N 1
ATOM 1738 C CA . SER A 1 210 ? 9.631 2.669 18.205 1.00 64.44 210 SER A CA 1
ATOM 1739 C C . SER A 1 210 ? 10.802 3.415 17.553 1.00 64.44 210 SER A C 1
ATOM 1741 O O . SER A 1 210 ? 10.632 4.016 16.490 1.00 64.44 210 SER A O 1
ATOM 1743 N N . ASP A 1 211 ? 12.001 3.318 18.128 1.00 69.69 211 ASP A N 1
ATOM 1744 C CA . ASP A 1 211 ? 13.212 3.971 17.620 1.00 69.69 211 ASP A CA 1
ATOM 1745 C C . ASP A 1 211 ? 13.659 3.392 16.272 1.00 69.69 211 ASP A C 1
ATOM 1747 O O . ASP A 1 211 ? 14.006 4.141 15.355 1.00 69.69 211 ASP A O 1
ATOM 1751 N N . LYS A 1 212 ? 13.610 2.062 16.097 1.00 67.44 212 LYS A N 1
ATOM 1752 C CA . LYS A 1 212 ? 13.892 1.413 14.801 1.00 67.44 212 LYS A CA 1
ATOM 1753 C C . LYS A 1 212 ? 12.926 1.890 13.727 1.00 67.44 212 LYS A C 1
ATOM 1755 O O . LYS A 1 212 ? 13.356 2.208 12.618 1.00 67.44 212 LYS A O 1
ATOM 1760 N N . ILE A 1 213 ? 11.639 1.969 14.056 1.00 65.31 213 ILE A N 1
ATOM 1761 C CA . ILE A 1 213 ? 10.624 2.477 13.139 1.00 65.31 213 ILE A CA 1
ATOM 1762 C C . ILE A 1 213 ? 10.927 3.947 12.780 1.00 65.31 213 ILE A C 1
ATOM 1764 O O . ILE A 1 213 ? 10.955 4.282 11.596 1.00 65.31 213 ILE A O 1
ATOM 1768 N N . GLU A 1 214 ? 11.251 4.810 13.751 1.00 66.44 214 GLU A N 1
ATOM 1769 C CA . GLU A 1 214 ? 11.583 6.227 13.515 1.00 66.44 214 GLU A CA 1
ATOM 1770 C C . GLU A 1 214 ? 12.867 6.431 12.685 1.00 66.44 214 GLU A C 1
ATOM 1772 O O . GLU A 1 214 ? 12.920 7.278 11.788 1.00 66.44 214 GLU A O 1
ATOM 1777 N N . ILE A 1 215 ? 13.915 5.643 12.934 1.00 67.94 215 ILE A N 1
ATOM 1778 C CA . ILE A 1 215 ? 15.157 5.673 12.144 1.00 67.94 215 ILE A CA 1
ATOM 1779 C C . ILE A 1 215 ? 14.868 5.307 10.688 1.00 67.94 215 ILE A C 1
ATOM 1781 O O . ILE A 1 215 ? 15.366 5.961 9.766 1.00 67.94 215 ILE A O 1
ATOM 1785 N N . MET A 1 216 ? 14.043 4.285 10.470 1.00 63.41 216 MET A N 1
ATOM 1786 C CA . MET A 1 216 ? 13.647 3.881 9.127 1.00 63.41 216 MET A CA 1
ATOM 1787 C C . MET A 1 216 ? 12.780 4.946 8.447 1.00 63.41 216 MET A C 1
ATOM 1789 O O . MET A 1 216 ? 13.002 5.239 7.272 1.00 63.41 216 MET A O 1
ATOM 1793 N N . PHE A 1 217 ? 11.897 5.627 9.185 1.00 61.97 217 PHE A N 1
ATOM 1794 C CA . PHE A 1 217 ? 11.171 6.798 8.683 1.00 61.97 217 PHE A CA 1
ATOM 1795 C C . PHE A 1 217 ? 12.103 7.898 8.181 1.00 61.97 217 PHE A C 1
ATOM 1797 O O . PHE A 1 217 ? 11.901 8.419 7.085 1.00 61.97 217 PHE A O 1
ATOM 1804 N N . LYS A 1 218 ? 13.162 8.220 8.930 1.00 65.81 218 LYS A N 1
ATOM 1805 C CA . LYS A 1 218 ? 14.156 9.222 8.511 1.00 65.81 218 LYS A CA 1
ATOM 1806 C C . LYS A 1 218 ? 14.892 8.802 7.236 1.00 65.81 218 LYS A C 1
ATOM 1808 O O . LYS A 1 218 ? 15.175 9.658 6.398 1.00 65.81 218 LYS A O 1
ATOM 1813 N N . LYS A 1 219 ? 15.170 7.505 7.049 1.00 65.00 219 LYS A N 1
ATOM 1814 C CA . LYS A 1 219 ? 15.754 6.980 5.800 1.00 65.00 219 LYS A CA 1
ATOM 1815 C C . LYS A 1 219 ? 14.795 7.133 4.613 1.00 65.00 219 LYS A C 1
ATOM 1817 O O . LYS A 1 219 ? 15.228 7.612 3.567 1.00 65.00 219 LYS A O 1
ATOM 1822 N N . ILE A 1 220 ? 13.515 6.778 4.776 1.00 59.06 220 ILE A N 1
ATOM 1823 C CA . ILE A 1 220 ? 12.491 6.921 3.723 1.00 59.06 220 ILE A CA 1
ATOM 1824 C C . ILE A 1 220 ? 12.283 8.388 3.377 1.00 59.06 220 ILE A C 1
ATOM 1826 O O . ILE A 1 220 ? 12.257 8.722 2.201 1.00 59.06 220 ILE A O 1
ATOM 1830 N N . TYR A 1 221 ? 12.160 9.262 4.377 1.00 60.91 221 TYR A N 1
ATOM 1831 C CA . TYR A 1 221 ? 11.958 10.692 4.167 1.00 60.91 221 TYR A CA 1
ATOM 1832 C C . TYR A 1 221 ? 13.141 11.305 3.417 1.00 60.91 221 TYR A C 1
ATOM 1834 O O . TYR A 1 221 ? 12.956 11.927 2.382 1.00 60.91 221 TYR A O 1
ATOM 1842 N N . LYS A 1 222 ? 14.378 11.012 3.840 1.00 64.75 222 LYS A N 1
ATOM 1843 C CA . LYS A 1 222 ? 15.593 11.460 3.139 1.00 64.75 222 LYS A CA 1
ATOM 1844 C C . LYS A 1 222 ? 15.659 10.960 1.691 1.00 64.75 222 LYS A C 1
ATOM 1846 O O . LYS A 1 222 ? 16.143 11.674 0.816 1.00 64.75 222 LYS A O 1
ATOM 1851 N N . PHE A 1 223 ? 15.197 9.738 1.437 1.00 60.12 223 PHE A N 1
ATOM 1852 C CA . PHE A 1 223 ? 15.126 9.181 0.089 1.00 60.12 223 PHE A CA 1
ATOM 1853 C C . PHE A 1 223 ? 13.990 9.808 -0.740 1.00 60.12 223 PHE A C 1
ATOM 1855 O O . PHE A 1 223 ? 14.204 10.174 -1.893 1.00 60.12 223 PHE A O 1
ATOM 1862 N N . SER A 1 224 ? 12.815 10.003 -0.145 1.00 56.19 224 SER A N 1
ATOM 1863 C CA . SER A 1 224 ? 11.634 10.590 -0.789 1.00 56.19 224 SER A CA 1
ATOM 1864 C C . SER A 1 224 ? 11.865 12.061 -1.115 1.00 56.19 224 SER A C 1
ATOM 1866 O O . SER A 1 224 ? 11.626 12.456 -2.246 1.00 56.19 224 SER A O 1
ATOM 1868 N N . ASP A 1 225 ? 12.459 12.840 -0.209 1.00 57.56 225 ASP A N 1
ATOM 1869 C CA . ASP A 1 225 ? 12.909 14.214 -0.467 1.00 57.56 225 ASP A CA 1
ATOM 1870 C C . ASP A 1 225 ? 13.900 14.265 -1.635 1.00 57.56 225 ASP A C 1
ATOM 1872 O O . ASP A 1 225 ? 13.804 15.128 -2.504 1.00 57.56 225 ASP A O 1
ATOM 1876 N N . SER A 1 226 ? 14.818 13.294 -1.727 1.00 54.22 226 SER A N 1
ATOM 1877 C CA . SER A 1 226 ? 15.767 13.219 -2.848 1.00 54.22 226 SER A CA 1
ATOM 1878 C C . SER A 1 226 ? 15.117 12.896 -4.206 1.00 54.22 226 SER A C 1
ATOM 1880 O O . SER A 1 226 ? 15.742 13.117 -5.248 1.00 54.22 226 SER A O 1
ATOM 1882 N N . LEU A 1 227 ? 13.874 12.398 -4.205 1.00 49.97 227 LEU A N 1
ATOM 1883 C CA . LEU A 1 227 ? 13.078 12.097 -5.398 1.00 49.97 227 LEU A CA 1
ATOM 1884 C C . LEU A 1 227 ? 12.022 13.175 -5.702 1.00 49.97 227 LEU A C 1
ATOM 1886 O O . LEU A 1 227 ? 11.821 13.493 -6.871 1.00 49.97 227 LEU A O 1
ATOM 1890 N N . ILE A 1 228 ? 11.391 13.763 -4.679 1.00 45.91 228 ILE A N 1
ATOM 1891 C CA . ILE A 1 228 ? 10.359 14.810 -4.791 1.00 45.91 228 ILE A CA 1
ATOM 1892 C C . ILE A 1 228 ? 10.953 16.112 -5.349 1.00 45.91 228 ILE A C 1
ATOM 1894 O O . ILE A 1 228 ? 10.323 16.749 -6.186 1.00 45.91 228 ILE A O 1
ATOM 1898 N N . ILE A 1 229 ? 12.211 16.441 -5.019 1.00 37.41 229 ILE A N 1
ATOM 1899 C CA . ILE A 1 229 ? 12.935 17.611 -5.569 1.00 37.41 229 ILE A CA 1
ATOM 1900 C C . ILE A 1 229 ? 13.074 17.561 -7.112 1.00 37.41 229 ILE A C 1
ATOM 1902 O O . ILE A 1 229 ? 13.447 18.551 -7.733 1.00 37.41 229 ILE A O 1
ATOM 1906 N N . LYS A 1 230 ? 12.758 16.435 -7.768 1.00 37.53 230 LYS A N 1
ATOM 1907 C CA . LYS A 1 230 ? 12.833 16.293 -9.232 1.00 37.53 230 LYS A CA 1
ATOM 1908 C C . LYS A 1 230 ? 11.494 16.402 -9.971 1.00 37.53 230 LYS A C 1
ATOM 1910 O O . LYS A 1 230 ? 11.505 16.237 -11.187 1.00 37.53 230 LYS A O 1
ATOM 1915 N N . PHE A 1 231 ? 10.380 16.654 -9.282 1.00 35.88 231 PHE A N 1
ATOM 1916 C CA . PHE A 1 231 ? 9.065 16.840 -9.920 1.00 35.88 231 PHE A CA 1
ATOM 1917 C C . PHE A 1 231 ? 8.708 18.310 -10.196 1.00 35.88 231 PHE A C 1
ATOM 1919 O O . PHE A 1 231 ? 7.753 18.568 -10.919 1.00 35.88 231 PHE A O 1
ATOM 1926 N N . ASP A 1 232 ? 9.514 19.259 -9.711 1.00 31.06 232 ASP A N 1
ATOM 1927 C CA . ASP A 1 232 ? 9.412 20.683 -10.048 1.00 31.06 232 ASP A CA 1
ATOM 1928 C C . ASP A 1 232 ? 10.307 21.040 -11.252 1.00 31.06 232 ASP A C 1
ATOM 1930 O O . ASP A 1 232 ? 11.213 21.850 -11.094 1.00 31.06 232 ASP A O 1
ATOM 1934 N N . HIS A 1 233 ? 10.110 20.446 -12.439 1.00 30.69 233 HIS A N 1
ATOM 1935 C CA . HIS A 1 233 ? 10.661 20.962 -13.712 1.00 30.69 233 HIS A CA 1
ATOM 1936 C C . HIS A 1 233 ? 9.856 20.516 -14.936 1.00 30.69 233 HIS A C 1
ATOM 1938 O O . HIS A 1 233 ? 9.758 19.291 -15.169 1.00 30.69 233 HIS A O 1
#

Radius of gyration: 19.55 Å; chains: 1; bounding box: 42×39×67 Å

Foldseek 3Di:
DDDPVQQVVLLVVLLVVCCVVCVVLVVLVVVLLVLLVVVLVVCVVPQDDPLRLLLVLLSVLLVLLSVLLVVLVSCLSRQVLLVSLQSLLVSLLSLLVNVQCVVPVVVSVVVVVVNDDDSVNSCVVSVDDPVSVVLNVVSCQSHPLPRPLPPDPPDPPDPDSDSDPCPRHHDDPVSSLSSSLSSLVSSLSSLVSVVVSCVVRPPDDDVVSVVVSVVSNVVSVVVSVVSVVPVPD